Protein AF-A0A2M7S8B0-F1 (afdb_monomer_lite)

pLDDT: mean 77.69, std 24.21, range [26.45, 98.0]

Sequence (211 aa):
MILMIDNYDSFTYNLVQYLGELGQDVKVCRNNRISLKKISSLKPQGIIISPGPGTPDDAGISRETIRAFAGRIPILGVCLGHQCIGDVFGGRIVQAGRLMHGKTSLVYHDGRTIFRGLSNPFEATRYHSLIIERRSIPDALEISAWTKEGEIMGVRLKKKACPAQQALAGKRRINVSACQSSKRTTWDVQRTTHSLPANLAGRDARRTTRN

Structure (mmCIF, N/CA/C/O backbone):
data_AF-A0A2M7S8B0-F1
#
_entry.id   AF-A0A2M7S8B0-F1
#
loop_
_atom_site.group_PDB
_atom_site.id
_atom_site.type_symbol
_atom_site.label_atom_id
_atom_site.label_alt_id
_atom_site.label_comp_id
_atom_site.label_asym_id
_atom_site.label_entity_id
_atom_site.label_seq_id
_atom_site.pdbx_PDB_ins_code
_atom_site.Cartn_x
_atom_site.Cartn_y
_atom_site.Cartn_z
_atom_site.occupancy
_atom_site.B_iso_or_equiv
_atom_site.auth_seq_id
_atom_site.auth_comp_id
_atom_site.auth_asym_id
_atom_site.auth_atom_id
_atom_site.pdbx_PDB_model_num
ATOM 1 N N . MET A 1 1 ? -13.554 8.388 9.537 1.00 94.94 1 MET A N 1
ATOM 2 C CA . MET A 1 1 ? -12.106 8.483 9.795 1.00 94.94 1 MET A CA 1
ATOM 3 C C . MET A 1 1 ? -11.342 7.324 9.152 1.00 94.94 1 MET A C 1
ATOM 5 O O . MET A 1 1 ? -11.651 6.154 9.404 1.00 94.94 1 MET A O 1
ATOM 9 N N . ILE A 1 2 ? -10.324 7.661 8.363 1.00 95.94 2 ILE A N 1
ATOM 10 C CA . ILE A 1 2 ? -9.269 6.781 7.847 1.00 95.94 2 ILE A CA 1
ATOM 11 C C . ILE A 1 2 ? -8.047 6.908 8.766 1.00 95.94 2 ILE A C 1
ATOM 13 O O . ILE A 1 2 ? -7.651 8.015 9.126 1.00 95.94 2 ILE A O 1
ATOM 17 N N . LEU A 1 3 ? -7.439 5.786 9.152 1.00 98.00 3 LEU A N 1
ATOM 18 C CA . LEU A 1 3 ? -6.170 5.789 9.883 1.00 98.00 3 LEU A CA 1
ATOM 19 C C . LEU A 1 3 ? -5.006 5.672 8.893 1.00 98.00 3 LEU A C 1
ATOM 21 O O . LEU A 1 3 ? -4.934 4.692 8.161 1.00 98.00 3 LEU A O 1
ATOM 25 N N . MET A 1 4 ? -4.084 6.628 8.907 1.00 97.56 4 MET A N 1
ATOM 26 C CA . MET A 1 4 ? -2.814 6.576 8.181 1.00 97.56 4 MET A CA 1
ATOM 27 C C . MET A 1 4 ? -1.698 6.172 9.152 1.00 97.56 4 MET A C 1
ATOM 29 O O . MET A 1 4 ? -1.426 6.899 10.109 1.00 97.56 4 MET A O 1
ATOM 33 N N . ILE A 1 5 ? -1.056 5.029 8.910 1.00 97.75 5 ILE A N 1
ATOM 34 C CA . ILE A 1 5 ? 0.175 4.625 9.596 1.00 97.75 5 ILE A CA 1
ATOM 35 C C . ILE A 1 5 ? 1.356 5.137 8.780 1.00 97.75 5 ILE A C 1
ATOM 37 O O . ILE A 1 5 ? 1.599 4.656 7.675 1.00 97.75 5 ILE A O 1
ATOM 41 N N . ASP A 1 6 ? 2.049 6.124 9.340 1.00 97.19 6 ASP A N 1
ATOM 42 C CA . ASP A 1 6 ? 3.212 6.772 8.745 1.00 97.19 6 ASP A CA 1
ATOM 43 C C . ASP A 1 6 ? 4.497 6.006 9.091 1.00 97.19 6 ASP A C 1
ATOM 45 O O . ASP A 1 6 ? 4.879 5.905 10.263 1.00 97.19 6 ASP A O 1
ATOM 49 N N . ASN A 1 7 ? 5.168 5.491 8.063 1.00 95.69 7 ASN A N 1
ATOM 50 C CA . ASN A 1 7 ? 6.488 4.866 8.127 1.00 95.69 7 ASN A CA 1
ATOM 51 C C . ASN A 1 7 ? 7.616 5.880 7.863 1.00 95.69 7 ASN A C 1
ATOM 53 O O . ASN A 1 7 ? 8.637 5.527 7.280 1.00 95.69 7 ASN A O 1
ATOM 57 N N . TYR A 1 8 ? 7.439 7.128 8.313 1.00 91.50 8 TYR A N 1
ATOM 58 C CA . TYR A 1 8 ? 8.419 8.213 8.204 1.00 91.50 8 TYR A CA 1
ATOM 59 C C . TYR A 1 8 ? 8.763 8.581 6.758 1.00 91.50 8 TYR A C 1
ATOM 61 O O . TYR A 1 8 ? 9.924 8.812 6.418 1.00 91.50 8 TYR A O 1
ATOM 69 N N . ASP A 1 9 ? 7.745 8.651 5.904 1.00 89.62 9 ASP A N 1
ATOM 70 C CA . ASP A 1 9 ? 7.937 8.984 4.497 1.00 89.62 9 ASP A CA 1
ATOM 71 C C . ASP A 1 9 ? 7.583 10.431 4.163 1.00 89.62 9 ASP A C 1
ATOM 73 O O . ASP A 1 9 ? 6.604 11.006 4.642 1.00 89.62 9 ASP A O 1
ATOM 77 N N . SER A 1 10 ? 8.374 11.006 3.260 1.00 86.12 10 SER A N 1
ATOM 78 C CA . SER A 1 10 ? 8.180 12.374 2.776 1.00 86.12 10 SER A CA 1
ATOM 79 C C . SER A 1 10 ? 6.885 12.565 1.971 1.00 86.12 10 SER A C 1
ATOM 81 O O . SER A 1 10 ? 6.379 13.684 1.895 1.00 86.12 10 SER A O 1
ATOM 83 N N . PHE A 1 11 ? 6.303 11.501 1.402 1.00 84.88 11 PHE A N 1
ATOM 84 C CA . PHE A 1 11 ? 5.075 11.568 0.606 1.00 84.88 11 PHE A CA 1
ATOM 85 C C . PHE A 1 11 ? 3.801 11.286 1.411 1.00 84.88 11 PHE A C 1
ATOM 87 O O . PHE A 1 11 ? 2.706 11.456 0.865 1.00 84.88 11 PHE A O 1
ATOM 94 N N . THR A 1 12 ? 3.896 10.916 2.696 1.00 88.94 12 THR A N 1
ATOM 95 C CA . THR A 1 12 ? 2.722 10.634 3.543 1.00 88.94 12 THR A CA 1
ATOM 96 C C . THR A 1 12 ? 1.720 11.789 3.523 1.00 88.94 12 THR A C 1
ATOM 98 O O . THR A 1 12 ? 0.528 11.573 3.297 1.00 88.94 12 THR A O 1
ATOM 101 N N . TYR A 1 13 ? 2.181 13.032 3.680 1.00 90.44 13 TYR A N 1
ATOM 102 C CA . TYR A 1 13 ? 1.285 14.191 3.729 1.00 90.44 13 TYR A CA 1
ATOM 103 C C . TYR A 1 13 ? 0.666 14.561 2.378 1.00 90.44 13 TYR A C 1
ATOM 105 O O . TYR A 1 13 ? -0.430 15.114 2.363 1.00 90.44 13 TYR A O 1
ATOM 113 N N . ASN A 1 14 ? 1.267 14.159 1.253 1.00 89.75 14 ASN A N 1
ATOM 114 C CA . ASN A 1 14 ? 0.618 14.297 -0.054 1.00 89.75 14 ASN A CA 1
ATOM 115 C C . ASN A 1 14 ? -0.639 13.415 -0.135 1.00 89.75 14 ASN A C 1
ATOM 117 O O . ASN A 1 14 ? -1.661 13.838 -0.671 1.00 89.75 14 ASN A O 1
ATOM 121 N N . LEU A 1 15 ? -0.583 12.198 0.426 1.00 86.88 15 LEU A N 1
ATOM 122 C CA . LEU A 1 15 ? -1.751 11.315 0.511 1.00 86.88 15 LEU A CA 1
ATOM 123 C C . LEU A 1 15 ? -2.811 11.887 1.456 1.00 86.88 15 LEU A C 1
ATOM 125 O O . LEU A 1 15 ? -3.998 11.839 1.147 1.00 86.88 15 LEU A O 1
ATOM 129 N N . VAL A 1 16 ? -2.386 12.435 2.598 1.00 90.94 16 VAL A N 1
ATOM 130 C CA . VAL A 1 16 ? -3.288 13.048 3.586 1.00 90.94 16 VAL A CA 1
ATOM 131 C C . VAL A 1 16 ? -4.019 14.245 2.987 1.00 90.94 16 VAL A C 1
ATOM 133 O O . VAL A 1 16 ? -5.239 14.320 3.111 1.00 90.94 16 VAL A O 1
ATOM 136 N N . GLN A 1 17 ? -3.300 15.139 2.304 1.00 90.56 17 GLN A N 1
ATOM 137 C CA . GLN A 1 17 ? -3.891 16.302 1.648 1.00 90.56 17 GLN A CA 1
ATOM 138 C C . GLN A 1 17 ? -4.932 15.875 0.611 1.00 90.56 17 GLN A C 1
ATOM 140 O O . GLN A 1 17 ? -6.065 16.342 0.663 1.00 90.56 17 GLN A O 1
ATOM 145 N N . TYR A 1 18 ? -4.585 14.936 -0.272 1.00 86.69 18 TYR A N 1
ATOM 146 C CA . TYR A 1 18 ? -5.502 14.463 -1.308 1.00 86.69 18 TYR A CA 1
ATOM 147 C C . TYR A 1 18 ? -6.771 13.822 -0.727 1.00 86.69 18 TYR A C 1
ATOM 149 O O . TYR A 1 18 ? -7.882 14.079 -1.180 1.00 86.69 18 TYR A O 1
ATOM 157 N N . LEU A 1 19 ? -6.636 13.015 0.328 1.00 89.50 19 LEU A N 1
ATOM 158 C CA . LEU A 1 19 ? -7.792 12.450 1.028 1.00 89.50 19 LEU A CA 1
ATOM 159 C C . LEU A 1 19 ? -8.653 13.538 1.686 1.00 89.50 19 LEU A C 1
ATOM 161 O O . LEU A 1 19 ? -9.879 13.427 1.667 1.00 89.50 19 LEU A O 1
ATOM 165 N N . GLY A 1 20 ? -8.028 14.590 2.217 1.00 91.12 20 GLY A N 1
ATOM 166 C CA . GLY A 1 20 ? -8.721 15.766 2.740 1.00 91.12 20 GLY A CA 1
ATOM 167 C C . GLY A 1 20 ? -9.501 16.524 1.662 1.00 91.12 20 GLY A C 1
ATOM 168 O O . GLY A 1 20 ? -10.657 16.872 1.888 1.00 91.12 20 GLY A O 1
ATOM 169 N N . GLU A 1 21 ? -8.927 16.700 0.468 1.00 92.12 21 GLU A N 1
ATOM 170 C CA . GLU A 1 21 ? -9.606 17.289 -0.702 1.00 92.12 21 GLU A CA 1
ATOM 171 C C . GLU A 1 21 ? -10.835 16.463 -1.133 1.00 92.12 21 GLU A C 1
ATOM 173 O O . GLU A 1 21 ? -11.833 17.015 -1.591 1.00 92.12 21 GLU A O 1
ATOM 178 N N . LEU A 1 22 ? -10.809 15.144 -0.907 1.00 89.75 22 LEU A N 1
ATOM 179 C CA . LEU A 1 22 ? -11.945 14.231 -1.104 1.00 89.75 22 LEU A CA 1
ATOM 180 C C . LEU A 1 22 ? -12.921 14.182 0.092 1.00 89.75 22 LEU A C 1
ATOM 182 O O . LEU A 1 22 ? -13.770 13.285 0.171 1.00 89.75 22 LEU A O 1
ATOM 186 N N . GLY A 1 23 ? -12.785 15.098 1.054 1.00 92.56 23 GLY A N 1
ATOM 187 C CA . GLY A 1 23 ? -13.643 15.200 2.235 1.00 92.56 23 GLY A CA 1
ATOM 188 C C . GLY A 1 23 ? -13.465 14.066 3.248 1.00 92.56 23 GLY A C 1
ATOM 189 O O . GLY A 1 23 ? -14.367 13.812 4.048 1.00 92.56 23 GLY A O 1
ATOM 190 N N . GLN A 1 24 ? -12.345 13.338 3.209 1.00 92.88 24 GLN A N 1
ATOM 191 C CA . GLN A 1 24 ? -12.069 12.276 4.174 1.00 92.88 24 GLN A CA 1
ATOM 192 C C . GLN A 1 24 ? -11.376 12.829 5.420 1.00 92.88 24 GLN A C 1
ATOM 194 O O . GLN A 1 24 ? -10.359 13.511 5.344 1.00 92.88 24 GLN A O 1
ATOM 199 N N . ASP A 1 25 ? -11.887 12.444 6.587 1.00 95.00 25 ASP A N 1
ATOM 200 C CA . ASP A 1 25 ? -11.209 12.648 7.867 1.00 95.00 25 ASP A CA 1
ATOM 201 C C . ASP A 1 25 ? -10.065 11.632 8.022 1.00 95.00 25 ASP A C 1
ATOM 203 O O . ASP A 1 25 ? -10.311 10.418 8.046 1.00 95.00 25 ASP A O 1
ATOM 207 N N . VAL A 1 26 ? -8.822 12.115 8.114 1.00 96.12 26 VAL A N 1
ATOM 208 C CA . VAL A 1 26 ? -7.607 11.291 8.183 1.00 96.12 26 VAL A CA 1
ATOM 209 C C . VAL A 1 26 ? -6.862 11.536 9.489 1.00 96.12 26 VAL A C 1
ATOM 211 O O . VAL A 1 26 ? -6.386 12.635 9.764 1.00 96.12 26 VAL A O 1
ATOM 214 N N . LYS A 1 27 ? -6.661 10.469 10.266 1.00 97.62 27 LYS A N 1
ATOM 215 C CA . LYS A 1 27 ? -5.796 10.482 11.447 1.00 97.62 27 LYS A CA 1
ATOM 216 C C . LYS A 1 27 ? -4.444 9.870 11.107 1.00 97.62 27 LYS A C 1
ATOM 218 O O . LYS A 1 27 ? -4.374 8.680 10.817 1.00 97.62 27 LYS A O 1
ATOM 223 N N . VAL A 1 28 ? -3.373 10.654 11.197 1.00 97.81 28 VAL A N 1
ATOM 224 C CA . VAL A 1 28 ? -1.997 10.176 10.984 1.00 97.81 28 VAL A CA 1
ATOM 225 C C . VAL A 1 28 ? -1.378 9.738 12.309 1.00 97.81 28 VAL A C 1
ATOM 227 O O . VAL A 1 28 ? -1.484 10.438 13.316 1.00 97.81 28 VAL A O 1
ATOM 230 N N . CYS A 1 29 ? -0.747 8.568 12.331 1.00 97.69 29 CYS A N 1
ATOM 231 C CA . CYS A 1 29 ? 0.005 8.046 13.469 1.00 97.69 29 CYS A CA 1
ATOM 232 C C . CYS A 1 29 ? 1.297 7.402 12.966 1.00 97.69 29 CYS A C 1
ATOM 234 O O . CYS A 1 29 ? 1.261 6.599 12.042 1.00 97.69 29 CYS A O 1
ATOM 236 N N . ARG A 1 30 ? 2.434 7.711 13.593 1.00 97.12 30 ARG A N 1
ATOM 237 C CA . ARG A 1 30 ? 3.705 7.046 13.268 1.00 97.12 30 ARG A CA 1
ATOM 238 C C . ARG A 1 30 ? 3.667 5.570 13.661 1.00 97.12 30 ARG A C 1
ATOM 240 O O . ARG A 1 30 ? 3.046 5.218 14.669 1.00 97.12 30 ARG A O 1
ATOM 247 N N . ASN A 1 31 ? 4.373 4.733 12.904 1.00 96.12 31 ASN A N 1
ATOM 248 C CA . ASN A 1 31 ? 4.418 3.274 13.067 1.00 96.12 31 ASN A CA 1
ATOM 249 C C . ASN A 1 31 ? 4.925 2.773 14.441 1.00 96.12 31 ASN A C 1
ATOM 251 O O . ASN A 1 31 ? 4.735 1.606 14.770 1.00 96.12 31 ASN A O 1
ATOM 255 N N . ASN A 1 32 ? 5.513 3.649 15.261 1.00 95.69 32 ASN A N 1
ATOM 256 C CA . ASN A 1 32 ? 5.976 3.378 16.626 1.00 95.69 32 ASN A CA 1
ATOM 257 C C . ASN A 1 32 ? 5.225 4.184 17.709 1.00 95.69 32 ASN A C 1
ATOM 259 O O . ASN A 1 32 ? 5.580 4.122 18.885 1.00 95.69 32 ASN A O 1
ATOM 263 N N . ARG A 1 33 ? 4.199 4.967 17.341 1.00 96.56 33 ARG A N 1
ATOM 264 C CA . ARG A 1 33 ? 3.422 5.820 18.269 1.00 96.56 33 ARG A CA 1
ATOM 265 C C . ARG A 1 33 ? 1.974 5.368 18.457 1.00 96.56 33 ARG A C 1
ATOM 267 O O . ARG A 1 33 ? 1.182 6.084 19.067 1.00 96.56 33 ARG A O 1
ATOM 274 N N . ILE A 1 34 ? 1.608 4.194 17.952 1.00 96.75 34 ILE A N 1
ATOM 275 C CA . ILE A 1 34 ? 0.269 3.624 18.105 1.00 96.75 34 ILE A CA 1
ATOM 276 C C . ILE A 1 34 ? 0.356 2.118 18.366 1.00 96.75 34 ILE A C 1
ATOM 278 O O . ILE A 1 34 ? 1.255 1.457 17.867 1.00 96.75 34 ILE A O 1
ATOM 282 N N . SER A 1 35 ? -0.576 1.579 19.157 1.00 97.69 35 SER A N 1
ATOM 283 C CA . SER A 1 35 ? -0.689 0.144 19.446 1.00 97.69 35 SER A CA 1
ATOM 284 C C . SER A 1 35 ? -1.918 -0.472 18.775 1.00 97.69 35 SER A C 1
ATOM 286 O O . SER A 1 35 ? -2.910 0.221 18.540 1.00 97.69 35 SER A O 1
ATOM 288 N N . LEU A 1 36 ? -1.921 -1.792 18.552 1.00 97.06 36 LEU A N 1
ATOM 289 C CA . LEU A 1 36 ? -3.078 -2.506 17.985 1.00 97.06 36 LEU A CA 1
ATOM 290 C C . LEU A 1 36 ? -4.360 -2.284 18.802 1.00 97.06 36 LEU A C 1
ATOM 292 O O . LEU A 1 36 ? -5.438 -2.087 18.239 1.00 97.06 36 LEU A O 1
ATOM 296 N N . LYS A 1 37 ? -4.245 -2.250 20.138 1.00 97.38 37 LYS A N 1
ATOM 297 C CA . LYS A 1 37 ? -5.366 -1.947 21.041 1.00 97.38 37 LYS A CA 1
ATOM 298 C C . LYS A 1 37 ? -5.931 -0.555 20.761 1.00 97.38 37 LYS A C 1
ATOM 300 O O . LYS A 1 37 ? -7.149 -0.393 20.677 1.00 97.38 37 LYS A O 1
ATOM 305 N N . LYS A 1 38 ? -5.059 0.441 20.566 1.00 97.19 38 LYS A N 1
ATOM 306 C CA . LYS A 1 38 ? -5.485 1.799 20.220 1.00 97.19 38 LYS A CA 1
ATOM 307 C C . LYS A 1 38 ? -6.140 1.835 18.840 1.00 97.19 38 LYS A C 1
ATOM 309 O O . LYS A 1 38 ? -7.219 2.411 18.733 1.00 97.19 38 LYS A O 1
ATOM 314 N N . ILE A 1 39 ? -5.572 1.169 17.831 1.00 97.00 39 ILE A N 1
ATOM 315 C CA . ILE A 1 39 ? -6.171 1.063 16.486 1.00 97.00 39 ILE A CA 1
ATOM 316 C C . ILE A 1 39 ? -7.585 0.480 16.570 1.00 97.00 39 ILE A C 1
ATOM 318 O O . ILE A 1 39 ? -8.525 1.069 16.043 1.00 97.00 39 ILE A O 1
ATOM 322 N N . SER A 1 40 ? -7.758 -0.622 17.305 1.00 95.75 40 SER A N 1
ATOM 323 C CA . SER A 1 40 ? -9.069 -1.245 17.517 1.00 95.75 40 SER A CA 1
ATOM 324 C C . SER A 1 40 ? -10.065 -0.279 18.176 1.00 95.75 40 SER A C 1
ATOM 326 O O . SER A 1 40 ? -11.198 -0.140 17.714 1.00 95.75 40 SER A O 1
ATOM 328 N N . SER A 1 41 ? -9.629 0.471 19.198 1.00 97.06 41 SER A N 1
ATOM 329 C CA . SER A 1 41 ? -10.482 1.452 19.889 1.00 97.06 41 SER A CA 1
ATOM 330 C C . SER A 1 41 ? -10.906 2.638 19.015 1.00 97.06 41 SER A C 1
ATOM 332 O O . SER A 1 41 ? -11.986 3.184 19.221 1.00 97.06 41 SER A O 1
ATOM 334 N N . LEU A 1 42 ? -10.088 3.014 18.023 1.00 96.25 42 LEU A N 1
ATOM 335 C CA . LEU A 1 42 ? -10.407 4.083 17.072 1.00 96.25 42 LEU A CA 1
ATOM 336 C C . LEU A 1 42 ? -11.484 3.671 16.060 1.00 96.25 42 LEU A C 1
ATOM 338 O O . LEU A 1 42 ? -12.059 4.545 15.419 1.00 96.25 42 LEU A O 1
ATOM 342 N N . LYS A 1 43 ? -11.743 2.363 15.902 1.00 95.81 43 LYS A N 1
ATOM 343 C CA . LYS A 1 43 ? -12.711 1.797 14.946 1.00 95.81 43 LYS A CA 1
ATOM 344 C C . LYS A 1 43 ? -12.598 2.428 13.540 1.00 95.81 43 LYS A C 1
ATOM 346 O O . LYS A 1 43 ? -13.599 2.925 13.017 1.00 95.81 43 LYS A O 1
ATOM 351 N N . PRO A 1 44 ? -11.398 2.447 12.920 1.00 96.00 44 PRO A N 1
ATOM 352 C CA . PRO A 1 44 ? -11.209 3.089 11.625 1.00 96.00 44 PRO A CA 1
ATOM 353 C C . PRO A 1 44 ? -12.074 2.436 10.544 1.00 96.00 44 PRO A C 1
ATOM 355 O O . PRO A 1 44 ? -12.251 1.217 10.519 1.00 96.00 44 PRO A O 1
ATOM 358 N N . GLN A 1 45 ? -12.574 3.250 9.614 1.00 94.56 45 GLN A N 1
ATOM 359 C CA . GLN A 1 45 ? -13.321 2.756 8.449 1.00 94.56 45 GLN A CA 1
ATOM 360 C C . GLN A 1 45 ? -12.391 2.151 7.387 1.00 94.56 45 GLN A C 1
ATOM 362 O O . GLN A 1 45 ? -12.822 1.318 6.592 1.00 94.56 45 GLN A O 1
ATOM 367 N N . GLY A 1 46 ? -11.121 2.557 7.398 1.00 94.88 46 GLY A N 1
ATOM 368 C CA . GLY A 1 46 ? -10.049 2.046 6.556 1.00 94.88 46 GLY A CA 1
ATOM 369 C C . GLY A 1 46 ? -8.689 2.391 7.158 1.00 94.88 46 GLY A C 1
ATOM 370 O O . GLY A 1 46 ? -8.571 3.351 7.926 1.00 94.88 46 GLY A O 1
ATOM 371 N N . ILE A 1 47 ? -7.679 1.593 6.828 1.00 96.38 47 ILE A N 1
ATOM 372 C CA . ILE A 1 47 ? -6.291 1.794 7.252 1.00 96.38 47 ILE A CA 1
ATOM 373 C C . ILE A 1 47 ? -5.434 1.973 6.000 1.00 96.38 47 ILE A C 1
ATOM 375 O O . ILE A 1 47 ? -5.546 1.193 5.057 1.00 96.38 47 ILE A O 1
ATOM 379 N N . ILE A 1 48 ? -4.570 2.980 5.990 1.00 96.38 48 ILE A N 1
ATOM 380 C CA . ILE A 1 48 ? -3.549 3.168 4.964 1.00 96.38 48 ILE A CA 1
ATOM 381 C C . ILE A 1 48 ? -2.187 2.982 5.623 1.00 96.38 48 ILE A C 1
ATOM 383 O O . ILE A 1 48 ? -1.912 3.597 6.649 1.00 96.38 48 ILE A O 1
ATOM 387 N N . ILE A 1 49 ? -1.353 2.123 5.044 1.00 96.44 49 ILE A N 1
ATOM 388 C CA . ILE A 1 49 ? 0.052 1.968 5.419 1.00 96.44 49 ILE A CA 1
ATOM 389 C C . ILE A 1 49 ? 0.873 2.736 4.387 1.00 96.44 49 ILE A C 1
ATOM 391 O O . ILE A 1 49 ? 0.853 2.390 3.198 1.00 96.44 49 ILE A O 1
ATOM 395 N N . SER A 1 50 ? 1.540 3.797 4.834 1.00 93.75 50 SER A N 1
ATOM 396 C CA . SER A 1 50 ? 2.278 4.700 3.956 1.00 93.75 50 SER A CA 1
ATOM 397 C C . SER A 1 50 ? 3.522 4.028 3.351 1.00 93.75 50 SER A C 1
ATOM 399 O O . SER A 1 50 ? 3.978 2.985 3.847 1.00 93.75 50 SER A O 1
ATOM 401 N N . PRO A 1 51 ? 4.127 4.653 2.323 1.00 91.38 51 PRO A N 1
ATOM 402 C CA . PRO A 1 51 ? 5.513 4.380 1.959 1.00 91.38 51 PRO A CA 1
ATOM 403 C C . PRO A 1 51 ? 6.455 4.622 3.147 1.00 91.38 51 PRO A C 1
ATOM 405 O O . PRO A 1 51 ? 6.047 5.191 4.160 1.00 91.38 51 PRO A O 1
ATOM 408 N N . GLY A 1 52 ? 7.707 4.201 3.007 1.00 90.50 52 GLY A N 1
ATOM 409 C CA . GLY A 1 52 ? 8.766 4.389 3.994 1.00 90.50 52 GLY A CA 1
ATOM 410 C C . GLY A 1 52 ? 10.097 3.850 3.473 1.00 90.50 52 GLY A C 1
ATOM 411 O O . GLY A 1 52 ? 10.105 3.127 2.471 1.00 90.50 52 GLY A O 1
ATOM 412 N N . PRO A 1 53 ? 11.218 4.210 4.115 1.00 89.19 53 PRO A N 1
ATOM 413 C CA . PRO A 1 53 ? 12.515 3.612 3.832 1.00 89.19 53 PRO A CA 1
ATOM 414 C C . PRO A 1 53 ? 12.592 2.172 4.366 1.00 89.19 53 PRO A C 1
ATOM 416 O O . PRO A 1 53 ? 11.785 1.759 5.195 1.00 89.19 53 PRO A O 1
ATOM 419 N N . GLY A 1 54 ? 13.614 1.433 3.930 1.00 90.19 54 GLY A N 1
ATOM 420 C CA . GLY A 1 54 ? 13.926 0.105 4.462 1.00 90.19 54 GLY A CA 1
ATOM 421 C C . GLY A 1 54 ? 13.071 -1.022 3.883 1.00 90.19 54 GLY A C 1
ATOM 422 O O . GLY A 1 54 ? 12.627 -0.974 2.733 1.00 90.19 54 GLY A O 1
ATOM 423 N N . THR A 1 55 ? 12.906 -2.067 4.684 1.00 92.62 55 THR A N 1
ATOM 424 C CA . THR A 1 55 ? 12.204 -3.313 4.364 1.00 92.62 55 THR A CA 1
ATOM 425 C C . THR A 1 55 ? 10.966 -3.474 5.253 1.00 92.62 55 THR A C 1
ATOM 427 O O . THR A 1 55 ? 10.810 -2.738 6.229 1.00 92.62 55 THR A O 1
ATOM 430 N N . PRO A 1 56 ? 10.061 -4.433 4.977 1.00 93.75 56 PRO A N 1
ATOM 431 C CA . PRO A 1 56 ? 8.938 -4.698 5.874 1.00 93.75 56 PRO A CA 1
ATOM 432 C C . PRO A 1 56 ? 9.329 -4.943 7.336 1.00 93.75 56 PRO A C 1
ATOM 434 O O . PRO A 1 56 ? 8.557 -4.573 8.220 1.00 93.75 56 PRO A O 1
ATOM 437 N N . ASP A 1 57 ? 10.499 -5.527 7.605 1.00 93.81 57 ASP A N 1
ATOM 438 C CA . ASP A 1 57 ? 10.983 -5.759 8.972 1.00 93.81 57 ASP A CA 1
ATOM 439 C C . ASP A 1 57 ? 11.243 -4.445 9.734 1.00 93.81 57 ASP A C 1
ATOM 441 O O . ASP A 1 57 ? 11.092 -4.400 10.953 1.00 93.81 57 ASP A O 1
ATOM 445 N N . ASP A 1 58 ? 11.516 -3.350 9.018 1.00 91.56 58 ASP A N 1
ATOM 446 C CA . ASP A 1 58 ? 11.746 -2.015 9.580 1.00 91.56 58 ASP A CA 1
ATOM 447 C C . ASP A 1 58 ? 10.440 -1.218 9.791 1.00 91.56 58 ASP A C 1
ATOM 449 O O . ASP A 1 58 ? 10.438 -0.130 10.373 1.00 91.56 58 ASP A O 1
ATOM 453 N N . ALA A 1 59 ? 9.296 -1.734 9.326 1.00 92.75 59 ALA A N 1
ATOM 454 C CA . ALA A 1 59 ? 8.041 -0.982 9.211 1.00 92.75 59 ALA A CA 1
ATOM 455 C C . ALA A 1 59 ? 7.241 -0.841 10.527 1.00 92.75 59 ALA A C 1
ATOM 457 O O . ALA A 1 59 ? 6.039 -0.540 10.497 1.00 92.75 59 ALA A O 1
ATOM 458 N N . GLY A 1 60 ? 7.878 -1.049 11.684 1.00 93.75 60 GLY A N 1
ATOM 459 C CA . GLY A 1 60 ? 7.244 -0.966 13.004 1.00 93.75 60 GLY A CA 1
ATOM 460 C C . GLY A 1 60 ? 5.961 -1.800 13.078 1.00 93.75 60 GLY A C 1
ATOM 461 O O . GLY A 1 60 ? 5.916 -2.913 12.568 1.00 93.75 60 GLY A O 1
ATOM 462 N N . ILE A 1 61 ? 4.880 -1.231 13.630 1.00 96.69 61 ILE A N 1
ATOM 463 C CA . ILE A 1 61 ? 3.594 -1.933 13.816 1.00 96.69 61 ILE A CA 1
ATOM 464 C C . ILE A 1 61 ? 2.833 -2.254 12.513 1.00 96.69 61 ILE A C 1
ATOM 466 O O . ILE A 1 61 ? 1.703 -2.759 12.549 1.00 96.69 61 ILE A O 1
ATOM 470 N N . SER A 1 62 ? 3.367 -1.893 11.343 1.00 96.88 62 SER A N 1
ATOM 471 C CA . SER A 1 62 ? 2.654 -2.019 10.068 1.00 96.88 62 SER A CA 1
ATOM 472 C C . SER A 1 62 ? 2.302 -3.473 9.746 1.00 96.88 62 SER A C 1
ATOM 474 O O . SER A 1 62 ? 1.160 -3.758 9.369 1.00 96.88 62 SER A O 1
ATOM 476 N N . ARG A 1 63 ? 3.239 -4.409 9.948 1.00 95.81 63 ARG A N 1
ATOM 477 C CA . ARG A 1 63 ? 3.028 -5.842 9.676 1.00 95.81 63 ARG A CA 1
ATOM 478 C C . ARG A 1 63 ? 1.999 -6.445 10.624 1.00 95.81 63 ARG A C 1
ATOM 480 O O . ARG A 1 63 ? 1.081 -7.141 10.185 1.00 95.81 63 ARG A O 1
ATOM 487 N N . GLU A 1 64 ? 2.092 -6.131 11.910 1.00 96.38 64 GLU A N 1
ATOM 488 C CA . GLU A 1 64 ? 1.149 -6.575 12.936 1.00 96.38 64 GLU A CA 1
ATOM 489 C C . GLU A 1 64 ? -0.242 -5.995 12.691 1.00 96.38 64 GLU A C 1
ATOM 491 O O . GLU A 1 64 ? -1.241 -6.696 12.852 1.00 96.38 64 GLU A O 1
ATOM 496 N N . THR A 1 65 ? -0.324 -4.740 12.242 1.00 96.38 65 THR A N 1
ATOM 497 C CA . THR A 1 65 ? -1.592 -4.105 11.865 1.00 96.38 65 THR A CA 1
ATOM 498 C C . THR A 1 65 ? -2.238 -4.852 10.702 1.00 96.38 65 THR A C 1
ATOM 500 O O . THR A 1 65 ? -3.420 -5.197 10.773 1.00 96.38 65 THR A O 1
ATOM 503 N N . ILE A 1 66 ? -1.476 -5.162 9.649 1.00 95.12 66 ILE A N 1
ATOM 504 C CA . ILE A 1 66 ? -1.988 -5.943 8.516 1.00 95.12 66 ILE A CA 1
ATOM 505 C C . ILE A 1 66 ? -2.470 -7.312 9.004 1.00 95.12 66 ILE A C 1
ATOM 507 O O . ILE A 1 66 ? -3.609 -7.686 8.728 1.00 95.12 66 ILE A O 1
ATOM 511 N N . ARG A 1 67 ? -1.660 -8.025 9.794 1.00 93.94 67 ARG A N 1
ATOM 512 C CA . ARG A 1 67 ? -2.003 -9.353 10.325 1.00 93.94 67 ARG A CA 1
ATOM 513 C C . ARG A 1 67 ? -3.274 -9.333 11.183 1.00 93.94 67 ARG A C 1
ATOM 515 O O . ARG A 1 67 ? -4.105 -10.229 11.067 1.00 93.94 67 ARG A O 1
ATOM 522 N N . ALA A 1 68 ? -3.447 -8.312 12.022 1.00 94.38 68 ALA A N 1
ATOM 523 C CA . ALA A 1 68 ? -4.560 -8.221 12.967 1.00 94.38 68 ALA A CA 1
ATOM 524 C C . ALA A 1 68 ? -5.892 -7.784 12.327 1.00 94.38 68 ALA A C 1
ATOM 526 O O . ALA A 1 68 ? -6.968 -8.199 12.784 1.00 94.38 68 ALA A O 1
ATOM 527 N N . PHE A 1 69 ? -5.837 -6.928 11.300 1.00 93.81 69 PHE A N 1
ATOM 528 C CA . PHE A 1 69 ? -7.021 -6.254 10.752 1.00 93.81 69 PHE A CA 1
ATOM 529 C C . PHE A 1 69 ? -7.375 -6.650 9.316 1.00 93.81 69 PHE A C 1
ATOM 531 O O . PHE A 1 69 ? -8.485 -6.340 8.865 1.00 93.81 69 PHE A O 1
ATOM 538 N N . ALA A 1 70 ? -6.502 -7.361 8.600 1.00 90.00 70 ALA A N 1
ATOM 539 C CA . ALA A 1 70 ? -6.807 -7.837 7.259 1.00 90.00 70 ALA A CA 1
ATOM 540 C C . ALA A 1 70 ? -8.082 -8.694 7.225 1.00 90.00 70 ALA A C 1
ATOM 542 O O . ALA A 1 70 ? -8.338 -9.524 8.094 1.00 90.00 70 ALA A O 1
ATOM 543 N N . GLY A 1 71 ? -8.929 -8.456 6.219 1.00 85.88 71 GLY A N 1
ATOM 544 C CA . GLY A 1 71 ? -10.226 -9.131 6.095 1.00 85.88 71 GLY A CA 1
ATOM 545 C C . GLY A 1 71 ? -11.300 -8.656 7.087 1.00 85.88 71 GLY A C 1
ATOM 546 O O . GLY A 1 71 ? -12.444 -9.113 6.999 1.00 85.88 71 GLY A O 1
ATOM 547 N N . ARG A 1 72 ? -10.976 -7.720 7.991 1.00 88.38 72 ARG A N 1
ATOM 548 C CA . ARG A 1 72 ? -11.916 -7.084 8.931 1.00 88.38 72 ARG A CA 1
ATOM 549 C C . ARG A 1 72 ? -12.123 -5.611 8.591 1.00 88.38 72 ARG A C 1
ATOM 551 O O . ARG A 1 72 ? -13.265 -5.178 8.456 1.00 88.38 72 ARG A O 1
ATOM 558 N N . ILE A 1 73 ? -11.026 -4.884 8.396 1.00 91.19 73 ILE A N 1
ATOM 559 C CA . ILE A 1 73 ? -10.985 -3.472 8.003 1.00 91.19 73 ILE A CA 1
ATOM 560 C C . ILE A 1 73 ? -10.298 -3.395 6.631 1.00 91.19 73 ILE A C 1
ATOM 562 O O . ILE A 1 73 ? -9.317 -4.108 6.432 1.00 91.19 73 ILE A O 1
ATOM 566 N N . PRO A 1 74 ? -10.792 -2.596 5.668 1.00 92.38 74 PRO A N 1
ATOM 567 C CA . PRO A 1 74 ? -10.077 -2.356 4.415 1.00 92.38 74 PRO A CA 1
ATOM 568 C C . PRO A 1 74 ? -8.690 -1.752 4.672 1.00 92.38 74 PRO A C 1
ATOM 570 O O . PRO A 1 74 ? -8.583 -0.745 5.376 1.00 92.38 74 PRO A O 1
ATOM 573 N N . ILE A 1 75 ? -7.646 -2.355 4.096 1.00 94.56 75 ILE A N 1
ATOM 574 C CA . ILE A 1 75 ? -6.259 -1.885 4.212 1.00 94.56 75 ILE A CA 1
ATOM 575 C C . ILE A 1 75 ? -5.694 -1.548 2.829 1.00 94.56 75 ILE A C 1
ATOM 577 O O . ILE A 1 75 ? -5.682 -2.404 1.942 1.00 94.56 75 ILE A O 1
ATOM 581 N N . LEU A 1 76 ? -5.186 -0.325 2.667 1.00 95.12 76 LEU A N 1
ATOM 582 C CA . LEU A 1 76 ? -4.422 0.106 1.498 1.00 95.12 76 LEU A CA 1
ATOM 583 C C . LEU A 1 76 ? -2.938 0.214 1.849 1.00 95.12 76 LEU A C 1
ATOM 585 O O . LEU A 1 76 ? -2.563 0.995 2.716 1.00 95.12 76 LEU A O 1
ATOM 589 N N . GLY A 1 77 ? -2.090 -0.559 1.175 1.00 94.00 77 GLY A N 1
ATOM 590 C CA . GLY A 1 77 ? -0.636 -0.441 1.303 1.00 94.00 77 GLY A CA 1
ATOM 591 C C . GLY A 1 77 ? -0.028 0.252 0.090 1.00 94.00 77 GLY A C 1
ATOM 592 O O . GLY A 1 77 ? -0.321 -0.143 -1.040 1.00 94.00 77 GLY A O 1
ATOM 593 N N . VAL A 1 78 ? 0.828 1.247 0.319 1.00 91.56 78 VAL A N 1
ATOM 594 C CA . VAL A 1 78 ? 1.550 1.966 -0.743 1.00 91.56 78 VAL A CA 1
ATOM 595 C C . VAL A 1 78 ? 3.051 1.758 -0.553 1.00 91.56 78 VAL A C 1
ATOM 597 O O . VAL A 1 78 ? 3.543 1.945 0.555 1.00 91.56 78 VAL A O 1
ATOM 600 N N . CYS A 1 79 ? 3.788 1.377 -1.603 1.00 89.31 79 CYS A N 1
ATOM 601 C CA . CYS A 1 79 ? 5.245 1.155 -1.556 1.00 89.31 79 CYS A CA 1
ATOM 602 C C . CYS A 1 79 ? 5.654 0.185 -0.428 1.00 89.31 79 CYS A C 1
ATOM 604 O O . CYS A 1 79 ? 5.330 -1.001 -0.510 1.00 89.31 79 CYS A O 1
ATOM 606 N N . LEU A 1 80 ? 6.283 0.658 0.653 1.00 92.75 80 LEU A N 1
ATOM 607 C CA . LEU A 1 80 ? 6.607 -0.163 1.821 1.00 92.75 80 LEU A CA 1
ATOM 608 C C . LEU A 1 80 ? 5.359 -0.844 2.404 1.00 92.75 80 LEU A C 1
ATOM 610 O O . LEU A 1 80 ? 5.395 -2.028 2.729 1.00 92.75 80 LEU A O 1
ATOM 614 N N . GLY A 1 81 ? 4.214 -0.157 2.446 1.00 94.56 81 GLY A N 1
ATOM 615 C CA . GLY A 1 81 ? 2.947 -0.768 2.848 1.00 94.56 81 GLY A CA 1
ATOM 616 C C . GLY A 1 81 ? 2.478 -1.880 1.901 1.00 94.56 81 GLY A C 1
ATOM 617 O O . GLY A 1 81 ? 1.888 -2.865 2.347 1.00 94.56 81 GLY A O 1
ATOM 618 N N . HIS A 1 82 ? 2.756 -1.763 0.597 1.00 93.81 82 HIS A N 1
ATOM 619 C CA . HIS A 1 82 ? 2.492 -2.825 -0.383 1.00 93.81 82 HIS A CA 1
ATOM 620 C C . HIS A 1 82 ? 3.392 -4.041 -0.137 1.00 93.81 82 HIS A C 1
ATOM 622 O O . HIS A 1 82 ? 2.897 -5.169 -0.117 1.00 93.81 82 HIS A O 1
ATOM 628 N N . GLN A 1 83 ? 4.678 -3.808 0.126 1.00 93.94 83 GLN A N 1
ATOM 629 C CA . GLN A 1 83 ? 5.647 -4.852 0.464 1.00 93.94 83 GLN A CA 1
ATOM 630 C C . GLN A 1 83 ? 5.277 -5.552 1.779 1.00 93.94 83 GLN A C 1
ATOM 632 O O . GLN A 1 83 ? 5.264 -6.776 1.823 1.00 93.94 83 GLN A O 1
ATOM 637 N N . CYS A 1 84 ? 4.864 -4.807 2.811 1.00 95.56 84 CYS A N 1
ATOM 638 C CA . CYS A 1 84 ? 4.389 -5.378 4.074 1.00 95.56 84 CYS A CA 1
ATOM 639 C C . CYS A 1 84 ? 3.185 -6.307 3.875 1.00 95.56 84 CYS A C 1
ATOM 641 O O . CYS A 1 84 ? 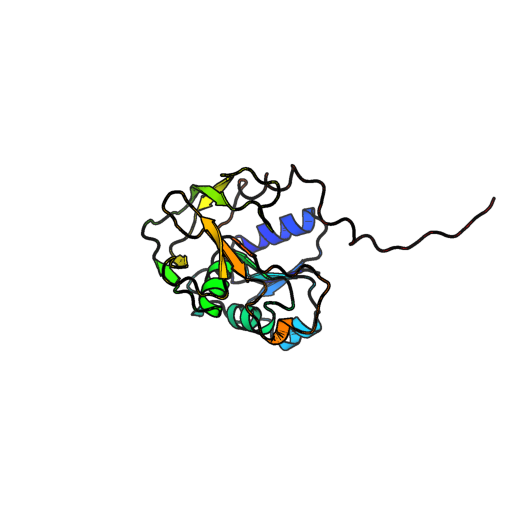3.084 -7.330 4.542 1.00 95.56 84 CYS A O 1
ATOM 643 N N . ILE A 1 85 ? 2.267 -5.978 2.957 1.00 94.75 85 ILE A N 1
ATOM 644 C CA . ILE A 1 85 ? 1.146 -6.869 2.630 1.00 94.75 85 ILE A CA 1
ATOM 645 C C . ILE A 1 85 ? 1.660 -8.149 1.968 1.00 94.75 85 ILE A C 1
ATOM 647 O O . ILE A 1 85 ? 1.236 -9.229 2.365 1.00 94.75 85 ILE A O 1
ATOM 651 N N . GLY A 1 86 ? 2.566 -8.046 0.993 1.00 93.88 86 GLY A N 1
ATOM 652 C CA . GLY A 1 86 ? 3.194 -9.223 0.385 1.00 93.88 86 GLY A CA 1
ATOM 653 C C . GLY A 1 86 ? 3.837 -10.132 1.431 1.00 93.88 86 GLY A C 1
ATOM 654 O O . GLY A 1 86 ? 3.491 -11.308 1.513 1.00 93.88 86 GLY A O 1
ATOM 655 N N . ASP A 1 87 ? 4.686 -9.547 2.272 1.00 95.31 87 ASP A N 1
ATOM 656 C CA . ASP A 1 87 ? 5.439 -10.228 3.326 1.00 95.31 87 ASP A CA 1
ATOM 657 C C . ASP A 1 87 ? 4.536 -10.918 4.363 1.00 95.31 87 ASP A C 1
ATOM 659 O O . ASP A 1 87 ? 4.670 -12.114 4.615 1.00 95.31 87 ASP A O 1
ATOM 663 N N . VAL A 1 88 ? 3.541 -10.209 4.912 1.00 95.12 88 VAL A N 1
ATOM 664 C CA . VAL A 1 88 ? 2.657 -10.751 5.962 1.00 95.12 88 VAL A CA 1
ATOM 665 C C . VAL A 1 88 ? 1.888 -11.990 5.501 1.00 95.12 88 VAL A C 1
ATOM 667 O O . VAL A 1 88 ? 1.591 -12.863 6.322 1.00 95.12 88 VAL A O 1
ATOM 670 N N . PHE A 1 89 ? 1.569 -12.081 4.208 1.00 94.19 89 PHE A N 1
ATOM 671 C CA . PHE A 1 89 ? 0.882 -13.236 3.628 1.00 94.19 89 PHE A CA 1
ATOM 672 C C . PHE A 1 89 ? 1.830 -14.312 3.079 1.00 94.19 89 PHE A C 1
ATOM 674 O O . PHE A 1 89 ? 1.341 -15.312 2.559 1.00 94.19 89 PHE A O 1
ATOM 681 N N . GLY A 1 90 ? 3.149 -14.153 3.232 1.00 92.25 90 GLY A N 1
ATOM 682 C CA . GLY A 1 90 ? 4.160 -15.154 2.873 1.00 92.25 90 GLY A CA 1
ATOM 683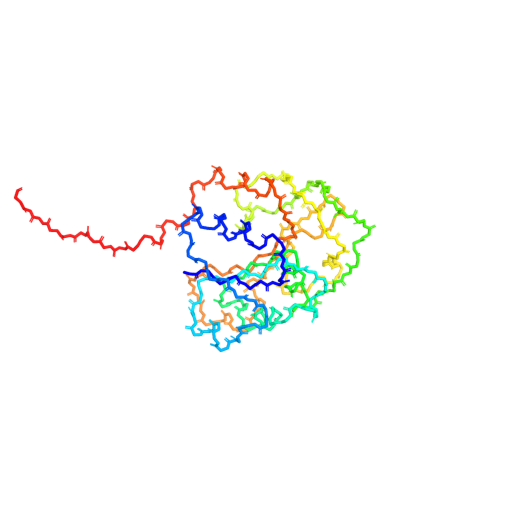 C C . GLY A 1 90 ? 4.828 -14.954 1.510 1.00 92.25 90 GLY A C 1
ATOM 684 O O . GLY A 1 90 ? 5.533 -15.847 1.048 1.00 92.25 90 GLY A O 1
ATOM 685 N N . GLY A 1 91 ? 4.617 -13.813 0.850 1.00 94.25 91 GLY A N 1
ATOM 686 C CA . GLY A 1 91 ? 5.354 -13.452 -0.360 1.00 94.25 91 GLY A CA 1
ATOM 687 C C . GLY A 1 91 ? 6.770 -12.980 -0.041 1.00 94.25 91 GLY A C 1
ATOM 688 O O . GLY A 1 91 ? 6.978 -12.267 0.938 1.00 94.25 91 GLY A O 1
ATOM 689 N N . ARG A 1 92 ? 7.753 -13.332 -0.879 1.00 95.25 92 ARG A N 1
ATOM 690 C CA . ARG A 1 92 ? 9.135 -12.861 -0.693 1.00 95.25 92 ARG A CA 1
ATOM 691 C C . ARG A 1 92 ? 9.304 -11.452 -1.243 1.00 95.25 92 ARG A C 1
ATOM 693 O O . ARG A 1 92 ? 8.866 -11.162 -2.358 1.00 95.25 92 ARG A O 1
ATOM 700 N N . ILE A 1 93 ? 9.989 -10.599 -0.485 1.00 94.31 93 ILE A N 1
ATOM 701 C CA . ILE A 1 93 ? 10.406 -9.272 -0.941 1.00 94.31 93 ILE A CA 1
ATOM 702 C C . ILE A 1 93 ? 11.841 -9.361 -1.442 1.00 94.31 93 ILE A C 1
ATOM 704 O O . ILE A 1 93 ? 12.745 -9.739 -0.703 1.00 94.31 93 ILE A O 1
ATOM 708 N N . VAL A 1 94 ? 12.040 -9.044 -2.718 1.00 92.75 94 VAL A N 1
ATOM 709 C CA . VAL A 1 94 ? 13.332 -9.166 -3.403 1.00 92.75 94 VAL A CA 1
ATOM 710 C C . VAL A 1 94 ? 13.716 -7.845 -4.047 1.00 92.75 94 VAL A C 1
ATOM 712 O O . VAL A 1 94 ? 12.859 -6.998 -4.313 1.00 92.75 94 VAL A O 1
ATOM 715 N N . GLN A 1 95 ? 15.006 -7.675 -4.331 1.00 89.38 95 GLN A N 1
ATOM 716 C CA . GLN A 1 95 ? 15.458 -6.548 -5.136 1.00 89.38 95 GLN A CA 1
ATOM 717 C C . GLN A 1 95 ? 14.856 -6.620 -6.539 1.00 89.38 95 GLN A C 1
ATOM 719 O O . GLN A 1 95 ? 14.824 -7.676 -7.174 1.00 89.38 95 GLN A O 1
ATOM 724 N N . ALA A 1 96 ? 14.364 -5.483 -7.021 1.00 82.19 96 ALA A N 1
ATOM 725 C CA . ALA A 1 96 ? 13.930 -5.355 -8.398 1.00 82.19 96 ALA A CA 1
ATOM 726 C C . ALA A 1 96 ? 15.142 -5.531 -9.319 1.00 82.19 96 ALA A C 1
ATOM 728 O O . ALA A 1 96 ? 16.190 -4.929 -9.097 1.00 82.19 96 ALA A O 1
ATOM 729 N N . GLY A 1 97 ? 14.984 -6.303 -10.398 1.00 74.19 97 GLY A N 1
ATOM 730 C CA . GLY A 1 97 ? 16.047 -6.470 -11.397 1.00 74.19 97 GLY A CA 1
ATOM 731 C C . GLY A 1 97 ? 16.417 -5.163 -12.112 1.00 74.19 97 GLY A C 1
ATOM 732 O O . GLY A 1 97 ? 17.441 -5.095 -12.787 1.00 74.19 97 GLY A O 1
ATOM 733 N N . ARG A 1 98 ? 15.588 -4.118 -11.976 1.00 70.62 98 ARG A N 1
ATOM 734 C CA . ARG A 1 98 ? 15.819 -2.773 -12.504 1.00 70.62 98 ARG A CA 1
ATOM 735 C C . ARG A 1 98 ? 15.530 -1.735 -11.427 1.00 70.62 98 ARG A C 1
ATOM 737 O O . ARG A 1 98 ? 14.421 -1.670 -10.903 1.00 70.62 98 ARG A O 1
ATOM 744 N N . LEU A 1 99 ? 16.506 -0.875 -11.150 1.00 71.00 99 LEU A N 1
ATOM 745 C CA . LEU A 1 99 ? 16.300 0.288 -10.292 1.00 71.00 99 LEU A CA 1
ATOM 746 C C . LEU A 1 99 ? 15.493 1.347 -11.046 1.00 71.00 99 LEU A C 1
ATOM 748 O O . LEU A 1 99 ? 15.907 1.858 -12.090 1.00 71.00 99 LEU A O 1
ATOM 752 N N . MET A 1 100 ? 14.328 1.678 -10.500 1.00 67.50 100 MET A N 1
ATOM 753 C CA . MET A 1 100 ? 13.406 2.649 -11.074 1.00 67.50 100 MET A CA 1
ATOM 754 C C . MET A 1 100 ? 13.253 3.793 -10.078 1.00 67.50 100 MET A C 1
ATOM 756 O O . MET A 1 100 ? 12.503 3.663 -9.117 1.00 67.50 100 MET A O 1
ATOM 760 N N . HIS A 1 101 ? 14.003 4.881 -10.280 1.00 65.62 101 HIS A N 1
ATOM 761 C CA . HIS A 1 101 ? 13.935 6.097 -9.467 1.00 65.62 101 HIS A CA 1
ATOM 762 C C . HIS A 1 101 ? 13.467 7.269 -10.335 1.00 65.62 101 HIS A C 1
ATOM 764 O O . HIS A 1 101 ? 14.179 7.692 -11.242 1.00 65.62 101 HIS A O 1
ATOM 770 N N . GLY A 1 102 ? 12.244 7.750 -10.103 1.00 63.84 102 GLY A N 1
ATOM 771 C CA . GLY A 1 102 ? 11.634 8.850 -10.855 1.00 63.84 102 GLY A CA 1
ATOM 772 C C . GLY A 1 102 ? 11.244 8.522 -12.299 1.00 63.84 102 GLY A C 1
ATOM 773 O O . GLY A 1 102 ? 10.888 9.429 -13.042 1.00 63.84 102 GLY A O 1
ATOM 774 N N . LYS A 1 103 ? 11.298 7.250 -12.714 1.00 76.38 103 LYS A N 1
ATOM 775 C CA . LYS A 1 103 ? 10.935 6.822 -14.076 1.00 76.38 103 LYS A CA 1
ATOM 776 C C . LYS A 1 103 ? 9.469 6.431 -14.142 1.00 76.38 103 LYS A C 1
ATOM 778 O O . LYS A 1 103 ? 8.971 5.798 -13.215 1.00 76.38 103 LYS A O 1
ATOM 783 N N . THR A 1 104 ? 8.785 6.747 -15.232 1.00 80.06 104 THR A N 1
ATOM 784 C CA . THR A 1 104 ? 7.412 6.284 -15.434 1.00 80.06 104 THR A CA 1
ATOM 785 C C . THR A 1 104 ? 7.382 4.889 -16.050 1.00 80.06 104 THR A C 1
ATOM 787 O O . THR A 1 104 ? 8.345 4.403 -16.649 1.00 80.06 104 THR A O 1
ATOM 790 N N . SER A 1 105 ? 6.289 4.173 -15.825 1.00 84.00 105 SER A N 1
ATOM 791 C CA . SER A 1 105 ? 6.010 2.903 -16.486 1.00 84.00 105 SER A CA 1
ATOM 792 C C . SER A 1 105 ? 4.520 2.763 -16.724 1.00 84.00 105 SER A C 1
ATOM 794 O O . SER A 1 105 ? 3.704 3.242 -15.936 1.00 84.00 105 SER A O 1
ATOM 796 N N . LEU A 1 106 ? 4.183 2.055 -17.796 1.00 90.44 106 LEU A N 1
ATOM 797 C CA . LEU A 1 106 ? 2.821 1.621 -18.052 1.00 90.44 106 LEU A CA 1
ATOM 798 C C . LEU A 1 106 ? 2.473 0.469 -17.107 1.00 90.44 106 LEU A C 1
ATOM 800 O O . LEU A 1 106 ? 3.150 -0.565 -17.085 1.00 90.44 106 LEU A O 1
ATOM 804 N N . VAL A 1 107 ? 1.417 0.666 -16.327 1.00 91.94 107 VAL A N 1
ATOM 805 C CA . VAL A 1 107 ? 0.877 -0.307 -15.386 1.00 91.94 107 VAL A CA 1
ATOM 806 C C . VAL A 1 107 ? -0.428 -0.852 -15.944 1.00 91.94 107 VAL A C 1
ATOM 808 O O . VAL A 1 107 ? -1.408 -0.127 -16.109 1.00 91.94 107 VAL A O 1
ATOM 811 N N . TYR A 1 108 ? -0.428 -2.150 -16.219 1.00 95.62 108 TYR A N 1
ATOM 812 C CA . TYR A 1 108 ? -1.607 -2.914 -16.595 1.00 95.62 108 TYR A CA 1
ATOM 813 C C . TYR A 1 108 ? -2.340 -3.372 -15.342 1.00 95.62 108 TYR A C 1
ATOM 815 O O . TYR A 1 108 ? -1.720 -3.627 -14.307 1.00 95.62 108 TYR A O 1
ATOM 823 N N . HIS A 1 109 ? -3.655 -3.520 -15.433 1.00 95.38 109 HIS A N 1
ATOM 824 C CA . HIS A 1 109 ? -4.473 -4.009 -14.330 1.00 95.38 109 HIS A CA 1
ATOM 825 C C . HIS A 1 109 ? -5.695 -4.779 -14.816 1.00 95.38 109 HIS A C 1
ATOM 827 O O . HIS A 1 109 ? -6.045 -4.772 -15.995 1.00 95.38 109 HIS A O 1
ATOM 833 N N . ASP A 1 110 ? -6.415 -5.387 -13.882 1.00 94.62 110 ASP A N 1
ATOM 834 C CA . ASP A 1 110 ? -7.634 -6.139 -14.186 1.00 94.62 110 ASP A CA 1
ATOM 835 C C . ASP A 1 110 ? -8.940 -5.329 -14.095 1.00 94.62 110 ASP A C 1
ATOM 837 O O . ASP A 1 110 ? -10.025 -5.879 -14.282 1.00 94.62 110 ASP A O 1
ATOM 841 N N . GLY A 1 111 ? -8.852 -4.031 -13.789 1.00 91.75 111 GLY A N 1
ATOM 842 C CA . GLY A 1 111 ? -9.986 -3.099 -13.798 1.00 91.75 111 GLY A CA 1
ATOM 843 C C . GLY A 1 111 ? -10.929 -3.265 -12.607 1.00 91.75 111 GLY A C 1
ATOM 844 O O . GLY A 1 111 ? -12.044 -2.739 -12.602 1.00 91.75 111 GLY A O 1
ATOM 845 N N . ARG A 1 112 ? -10.516 -4.023 -11.587 1.00 89.69 112 ARG A N 1
ATOM 846 C CA . ARG A 1 112 ? -11.314 -4.284 -10.387 1.00 89.69 112 ARG A CA 1
ATOM 847 C C . ARG A 1 112 ? -10.821 -3.430 -9.223 1.00 89.69 112 ARG A C 1
ATOM 849 O O . ARG A 1 112 ? -9.729 -2.875 -9.233 1.00 89.69 112 ARG A O 1
ATOM 856 N N . THR A 1 113 ? -11.642 -3.371 -8.177 1.00 87.75 113 THR A N 1
ATOM 857 C CA . THR A 1 113 ? -11.313 -2.726 -6.896 1.00 87.75 113 THR A CA 1
ATOM 858 C C . THR A 1 113 ? -10.910 -1.250 -7.040 1.00 87.75 113 THR A C 1
ATOM 860 O O . THR A 1 113 ? -11.774 -0.459 -7.414 1.00 87.75 113 THR A O 1
ATOM 863 N N . ILE A 1 114 ? -9.662 -0.876 -6.733 1.00 86.56 114 ILE A N 1
ATOM 864 C CA . ILE A 1 114 ? -9.158 0.503 -6.882 1.00 86.56 114 ILE A CA 1
ATOM 865 C C . ILE A 1 114 ? -8.848 0.853 -8.341 1.00 86.56 114 ILE A C 1
ATOM 867 O O . ILE A 1 114 ? -8.709 2.026 -8.652 1.00 86.56 114 ILE A O 1
ATOM 871 N N . PHE A 1 115 ? -8.762 -0.145 -9.228 1.00 86.88 115 PHE A N 1
ATOM 872 C CA . PHE A 1 115 ? -8.478 0.042 -10.651 1.00 86.88 115 PHE A CA 1
ATOM 873 C C . PHE A 1 115 ? -9.742 0.196 -11.510 1.00 86.88 115 PHE A C 1
ATOM 875 O O . PHE A 1 115 ? -9.674 0.198 -12.738 1.00 86.88 115 PHE A O 1
ATOM 882 N N . ARG A 1 116 ? -10.927 0.292 -10.896 1.00 88.75 116 ARG A N 1
ATOM 883 C CA . ARG A 1 116 ? -12.175 0.454 -11.649 1.00 88.75 116 ARG A CA 1
ATOM 884 C C . ARG A 1 116 ? -12.266 1.864 -12.231 1.00 88.75 116 ARG A C 1
ATOM 886 O O . ARG A 1 116 ? -12.221 2.830 -11.481 1.00 88.75 116 ARG A O 1
ATOM 893 N N . GLY A 1 117 ? -12.500 1.949 -13.540 1.00 87.62 117 GLY A N 1
ATOM 894 C CA . GLY A 1 117 ? -12.667 3.218 -14.257 1.00 87.62 117 GLY A CA 1
ATOM 895 C C . GLY A 1 117 ? -11.358 3.869 -14.704 1.00 87.62 117 GLY A C 1
ATOM 896 O O . GLY A 1 117 ? -11.392 4.987 -15.207 1.00 87.62 117 GLY A O 1
ATOM 897 N N . LEU A 1 118 ? -10.221 3.186 -14.529 1.00 86.00 118 LEU A N 1
ATOM 898 C CA . LEU A 1 118 ? -8.911 3.705 -14.923 1.00 86.00 118 LEU A CA 1
ATOM 899 C C . LEU A 1 118 ? -8.559 3.258 -16.338 1.00 86.00 118 LEU A C 1
ATOM 901 O O . LEU A 1 118 ? -9.022 2.208 -16.794 1.00 86.00 118 LEU A O 1
ATOM 905 N N . SER A 1 119 ? -7.713 4.035 -17.014 1.00 91.31 119 SER A N 1
ATOM 906 C CA . SER A 1 119 ? -7.104 3.611 -18.272 1.00 91.31 119 SER A CA 1
ATOM 907 C C . SER A 1 119 ? -6.246 2.363 -18.064 1.00 91.31 119 SER A C 1
ATOM 909 O O . SER A 1 119 ? -5.595 2.200 -17.034 1.00 91.31 119 SER A O 1
ATOM 911 N N . ASN A 1 120 ? -6.241 1.475 -19.059 1.00 91.75 120 ASN A N 1
ATOM 912 C CA . ASN A 1 120 ? -5.476 0.236 -19.011 1.00 91.75 120 ASN A CA 1
ATOM 913 C C . ASN A 1 120 ? -4.628 0.086 -20.287 1.00 91.75 120 ASN A C 1
ATOM 915 O O . ASN A 1 120 ? -5.192 -0.223 -21.339 1.00 91.75 120 ASN A O 1
ATOM 919 N N . PRO A 1 121 ? -3.301 0.292 -20.217 1.00 93.81 121 PRO A N 1
ATOM 920 C CA . PRO A 1 121 ? -2.535 0.647 -19.020 1.00 93.81 121 PRO A CA 1
ATOM 921 C C . PRO A 1 121 ? -2.718 2.116 -18.596 1.00 93.81 121 PRO A C 1
ATOM 923 O O . PRO A 1 121 ? -3.097 2.963 -19.406 1.00 93.81 121 PRO A O 1
ATOM 926 N N . PHE A 1 122 ? -2.376 2.425 -17.344 1.00 89.12 122 PHE A N 1
ATOM 927 C CA . PHE A 1 122 ? -2.170 3.802 -16.877 1.00 89.12 122 PHE A CA 1
ATOM 928 C C . PHE A 1 122 ? -0.686 4.062 -16.622 1.00 89.12 122 PHE A C 1
ATOM 930 O O . PHE A 1 122 ? 0.088 3.140 -16.361 1.00 89.12 122 PHE A O 1
ATOM 937 N N . GLU A 1 123 ? -0.274 5.322 -16.698 1.00 86.94 123 GLU A N 1
ATOM 938 C CA . GLU A 1 123 ? 1.104 5.711 -16.424 1.00 86.94 123 GLU A CA 1
ATOM 939 C C . GLU A 1 123 ? 1.306 5.962 -14.923 1.00 86.94 123 GLU A C 1
ATOM 941 O O . GLU A 1 123 ? 0.551 6.700 -14.292 1.00 86.94 123 GLU A O 1
ATOM 946 N N . ALA A 1 124 ? 2.337 5.351 -14.336 1.00 83.75 124 ALA A N 1
ATOM 947 C CA . ALA A 1 124 ? 2.688 5.535 -12.930 1.00 83.75 124 ALA A CA 1
ATOM 948 C C . ALA A 1 124 ? 4.187 5.795 -12.757 1.00 83.75 124 ALA A C 1
ATOM 950 O O . ALA A 1 124 ? 5.020 5.134 -13.381 1.00 83.75 124 ALA A O 1
ATOM 951 N N . THR A 1 125 ? 4.536 6.726 -11.869 1.00 80.69 125 THR A N 1
ATOM 952 C CA . THR A 1 125 ? 5.930 7.016 -11.512 1.00 80.69 125 THR A CA 1
ATOM 953 C C . THR A 1 125 ? 6.478 5.972 -10.556 1.00 80.69 125 THR A C 1
ATOM 955 O O . THR A 1 125 ? 5.805 5.589 -9.599 1.00 80.69 125 THR A O 1
ATOM 958 N N . ARG A 1 126 ? 7.722 5.544 -10.789 1.00 77.44 126 ARG A N 1
ATOM 959 C CA . ARG A 1 126 ? 8.381 4.469 -10.062 1.00 77.44 126 ARG A CA 1
ATOM 960 C C . ARG A 1 126 ? 9.599 4.918 -9.241 1.00 77.44 126 ARG A C 1
ATOM 962 O O . ARG A 1 126 ? 10.418 5.684 -9.730 1.00 77.44 126 ARG A O 1
ATOM 969 N N . TYR A 1 127 ? 9.699 4.419 -8.007 1.00 70.19 127 TYR A N 1
ATOM 970 C CA . TYR A 1 127 ? 10.690 4.697 -6.954 1.00 70.19 127 TYR A CA 1
ATOM 971 C C . TYR A 1 127 ? 11.201 3.466 -6.152 1.00 70.19 127 TYR A C 1
ATOM 973 O O . TYR A 1 127 ? 11.772 3.643 -5.083 1.00 70.19 127 TYR A O 1
ATOM 981 N N . HIS A 1 128 ? 10.989 2.216 -6.586 1.00 67.06 128 HIS A N 1
ATOM 982 C CA . HIS A 1 128 ? 11.298 1.027 -5.768 1.00 67.06 128 HIS A CA 1
ATOM 983 C C . HIS A 1 128 ? 12.626 0.400 -6.131 1.00 67.06 128 HIS A C 1
ATOM 985 O O . HIS A 1 128 ? 12.909 0.138 -7.300 1.00 67.06 128 HIS A O 1
ATOM 991 N N . SER A 1 129 ? 13.345 0.035 -5.078 1.00 73.06 129 SER A N 1
ATOM 992 C CA . SER A 1 129 ? 14.410 -0.960 -5.080 1.00 73.06 129 SER A CA 1
ATOM 993 C C . SER A 1 129 ? 13.899 -2.372 -4.776 1.00 73.06 129 SER A C 1
ATOM 995 O O . SER A 1 129 ? 14.546 -3.332 -5.178 1.00 73.06 129 SER A O 1
ATOM 997 N N . LEU A 1 130 ? 12.753 -2.512 -4.096 1.00 86.12 130 LEU A N 1
ATOM 998 C CA . LEU A 1 130 ? 12.202 -3.790 -3.630 1.00 86.12 130 LEU A CA 1
ATOM 999 C C . LEU A 1 130 ? 10.794 -4.053 -4.179 1.00 86.12 130 LEU A C 1
ATOM 1001 O O . LEU A 1 130 ? 9.951 -3.152 -4.225 1.00 86.12 130 LEU A O 1
ATOM 1005 N N . ILE A 1 131 ? 10.524 -5.303 -4.550 1.00 90.62 131 ILE A N 1
ATOM 1006 C CA . ILE A 1 131 ? 9.236 -5.765 -5.085 1.00 90.62 131 ILE A CA 1
ATOM 1007 C C . ILE A 1 131 ? 8.818 -7.095 -4.454 1.00 90.62 131 ILE A C 1
ATOM 1009 O O . ILE A 1 131 ? 9.653 -7.857 -3.969 1.00 90.62 131 ILE A O 1
ATOM 1013 N N . ILE A 1 132 ? 7.519 -7.395 -4.508 1.00 93.44 132 ILE A N 1
ATOM 1014 C CA . ILE A 1 132 ? 7.019 -8.745 -4.232 1.00 93.44 132 ILE A CA 1
ATOM 1015 C C . ILE A 1 132 ? 7.450 -9.646 -5.392 1.00 93.44 132 ILE A C 1
ATOM 1017 O O . ILE A 1 132 ? 7.140 -9.370 -6.556 1.00 93.44 132 ILE A O 1
ATOM 1021 N N . GLU A 1 133 ? 8.156 -10.728 -5.090 1.00 94.94 133 GLU A N 1
ATOM 1022 C CA . GLU A 1 133 ? 8.588 -11.680 -6.100 1.00 94.94 133 GLU A CA 1
ATOM 1023 C C . GLU A 1 133 ? 7.389 -12.467 -6.642 1.00 94.94 133 GLU A C 1
ATOM 1025 O O . GLU A 1 133 ? 6.687 -13.179 -5.925 1.00 94.94 133 GLU A O 1
ATOM 1030 N N . ARG A 1 134 ? 7.185 -12.397 -7.961 1.00 93.62 134 ARG A N 1
ATOM 1031 C CA . ARG A 1 134 ? 6.027 -13.011 -8.620 1.00 93.62 134 ARG A CA 1
ATOM 1032 C C . ARG A 1 134 ? 5.898 -14.517 -8.387 1.00 93.62 134 ARG A C 1
ATOM 1034 O O . ARG A 1 134 ? 4.784 -15.013 -8.265 1.00 93.62 134 ARG A O 1
ATOM 1041 N N . ARG A 1 135 ? 7.022 -15.237 -8.338 1.00 94.06 135 ARG A N 1
ATOM 1042 C CA . ARG A 1 135 ? 7.055 -16.701 -8.169 1.00 94.06 135 ARG A CA 1
ATOM 1043 C C . ARG A 1 135 ? 6.710 -17.158 -6.753 1.00 94.06 135 ARG A C 1
ATOM 1045 O O . ARG A 1 135 ? 6.355 -18.316 -6.587 1.00 94.06 135 ARG A O 1
ATOM 1052 N N . SER A 1 136 ? 6.795 -16.273 -5.762 1.00 93.12 136 SER A N 1
ATOM 1053 C CA . SER A 1 136 ? 6.435 -16.571 -4.373 1.00 93.12 136 SER A CA 1
ATOM 1054 C C . SER A 1 136 ? 5.111 -15.938 -3.959 1.00 93.12 136 SER A C 1
ATOM 1056 O O . SER A 1 136 ? 4.839 -15.829 -2.767 1.00 93.12 136 SER A O 1
ATOM 1058 N N . ILE A 1 137 ? 4.268 -15.512 -4.910 1.00 92.56 137 ILE A N 1
ATOM 1059 C CA . ILE A 1 137 ? 2.962 -14.957 -4.554 1.00 92.56 137 ILE A CA 1
ATOM 1060 C C . ILE A 1 137 ? 2.127 -16.032 -3.825 1.00 92.56 137 ILE A C 1
ATOM 1062 O O . ILE A 1 137 ? 1.879 -17.101 -4.386 1.00 92.56 137 ILE A O 1
ATOM 1066 N N . PRO A 1 138 ? 1.702 -15.785 -2.575 1.00 89.56 138 PRO A N 1
ATOM 1067 C CA . PRO A 1 138 ? 1.002 -16.787 -1.785 1.00 89.56 138 PRO A CA 1
ATOM 1068 C C . PRO A 1 138 ? -0.443 -16.938 -2.259 1.00 89.56 138 PRO A C 1
ATOM 1070 O O . PRO A 1 138 ? -1.051 -15.990 -2.761 1.00 89.56 138 PRO A O 1
ATOM 1073 N N . ASP A 1 139 ? -1.053 -18.095 -1.993 1.00 90.25 139 ASP A N 1
ATOM 1074 C CA . ASP A 1 139 ? -2.442 -18.370 -2.377 1.00 90.25 139 ASP A CA 1
ATOM 1075 C C . ASP A 1 139 ? -3.456 -17.385 -1.795 1.00 90.25 139 ASP A C 1
ATOM 1077 O O . ASP A 1 139 ? -4.523 -17.185 -2.379 1.00 90.25 139 ASP A O 1
ATOM 1081 N N . ALA A 1 140 ? -3.129 -16.739 -0.677 1.00 90.00 140 ALA A N 1
ATOM 1082 C CA . ALA A 1 140 ? -3.962 -15.714 -0.066 1.00 90.00 140 ALA A CA 1
ATOM 1083 C C . ALA A 1 140 ? -4.100 -14.445 -0.927 1.00 90.00 140 ALA A C 1
ATOM 1085 O O . ALA A 1 140 ? -5.098 -13.727 -0.803 1.00 90.00 140 ALA A O 1
ATOM 1086 N N . LEU A 1 141 ? -3.127 -14.169 -1.800 1.00 92.00 141 LEU A N 1
ATOM 1087 C CA . LEU A 1 141 ? -3.056 -12.966 -2.620 1.00 92.00 141 LEU A CA 1
ATOM 1088 C C . LEU A 1 141 ? -3.306 -13.277 -4.097 1.00 92.00 141 LEU A C 1
ATOM 1090 O O . LEU A 1 141 ? -2.922 -14.313 -4.631 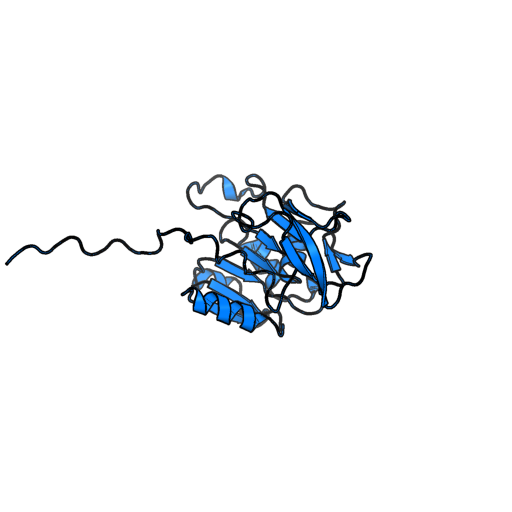1.00 92.00 141 LEU A O 1
ATOM 1094 N N . GLU A 1 142 ? -3.959 -12.348 -4.781 1.00 93.81 142 GLU A N 1
ATOM 1095 C CA . GLU A 1 142 ? -4.051 -12.317 -6.237 1.00 93.81 142 GLU A CA 1
ATOM 1096 C C . GLU A 1 142 ? -3.391 -11.040 -6.766 1.00 93.81 142 GLU A C 1
ATOM 1098 O O . GLU A 1 142 ? -3.531 -9.961 -6.181 1.00 93.81 142 GLU A O 1
ATOM 1103 N N . ILE A 1 143 ? -2.660 -11.167 -7.874 1.00 95.25 143 ILE A N 1
ATOM 1104 C CA . ILE A 1 143 ? -2.050 -10.034 -8.572 1.00 95.25 143 ILE A CA 1
ATOM 1105 C C . ILE A 1 143 ? -3.166 -9.262 -9.278 1.00 95.25 143 ILE A C 1
ATOM 1107 O O . ILE A 1 143 ? -3.941 -9.841 -10.035 1.00 95.25 143 ILE A O 1
ATOM 1111 N N . SER A 1 144 ? -3.243 -7.958 -9.030 1.00 93.88 144 SER A N 1
ATOM 1112 C CA . SER A 1 144 ? -4.266 -7.065 -9.587 1.00 93.88 144 SER A CA 1
ATOM 1113 C C . SER A 1 144 ? -3.704 -6.032 -10.563 1.00 93.88 144 SER A C 1
ATOM 1115 O O . SER A 1 144 ? -4.466 -5.497 -11.368 1.00 93.88 144 SER A O 1
ATOM 1117 N N . ALA A 1 145 ? -2.391 -5.779 -10.527 1.00 94.06 145 ALA A N 1
ATOM 1118 C CA . ALA A 1 145 ? -1.698 -4.914 -11.477 1.00 94.06 145 ALA A CA 1
ATOM 1119 C C . ALA A 1 145 ? -0.244 -5.355 -11.714 1.00 94.06 145 ALA A C 1
ATOM 1121 O O . ALA A 1 145 ? 0.389 -5.923 -10.818 1.00 94.06 145 ALA A O 1
ATOM 1122 N N . TRP A 1 146 ? 0.287 -5.100 -12.913 1.00 94.69 146 TRP A N 1
ATOM 1123 C CA . TRP A 1 146 ? 1.636 -5.498 -13.335 1.00 94.69 146 TRP A CA 1
ATOM 1124 C C . TRP A 1 146 ? 2.235 -4.580 -14.416 1.00 94.69 146 TRP A C 1
ATOM 1126 O O . TRP A 1 146 ? 1.506 -3.868 -15.103 1.00 94.69 146 TRP A O 1
ATOM 1136 N N . THR A 1 147 ? 3.560 -4.594 -14.590 1.00 91.75 147 THR A N 1
ATOM 1137 C CA . THR A 1 147 ? 4.235 -3.958 -15.746 1.00 91.75 147 THR A CA 1
ATOM 1138 C C . THR A 1 147 ? 4.351 -4.922 -16.933 1.00 91.75 147 THR A C 1
ATOM 1140 O O . THR A 1 147 ? 4.107 -6.122 -16.789 1.00 91.75 147 THR A O 1
ATOM 1143 N N . LYS A 1 148 ? 4.778 -4.434 -18.107 1.00 91.19 148 LYS A N 1
ATOM 1144 C CA . LYS A 1 148 ? 5.038 -5.278 -19.293 1.00 91.19 148 LYS A CA 1
ATOM 1145 C C . LYS A 1 148 ? 6.068 -6.383 -19.013 1.00 91.19 148 LYS A C 1
ATOM 1147 O O . LYS A 1 148 ? 5.951 -7.483 -19.539 1.00 91.19 148 LYS A O 1
ATOM 1152 N N . GLU A 1 149 ? 7.040 -6.100 -18.154 1.00 88.69 149 GLU A N 1
ATOM 1153 C CA . GLU A 1 149 ? 8.088 -7.024 -17.706 1.00 88.69 149 GLU A CA 1
ATOM 1154 C C . GLU A 1 149 ? 7.588 -8.042 -16.665 1.00 88.69 149 GLU A C 1
ATOM 1156 O O . GLU A 1 149 ? 8.335 -8.921 -16.243 1.00 88.69 149 GLU A O 1
ATOM 1161 N N . GLY A 1 150 ? 6.326 -7.940 -16.239 1.00 90.44 150 GLY A N 1
ATOM 1162 C CA . GLY A 1 150 ? 5.708 -8.861 -15.290 1.00 90.44 150 GLY A CA 1
ATOM 1163 C C . GLY A 1 150 ? 5.957 -8.523 -13.820 1.00 90.44 150 GLY A C 1
ATOM 1164 O O . GLY A 1 150 ? 5.586 -9.321 -12.954 1.00 90.44 150 GLY A O 1
ATOM 1165 N N . GLU A 1 151 ? 6.526 -7.357 -13.509 1.00 91.06 151 GLU A N 1
ATOM 1166 C CA . GLU A 1 151 ? 6.701 -6.908 -12.126 1.00 91.06 151 GLU A CA 1
ATOM 1167 C C . GLU A 1 151 ? 5.341 -6.651 -11.475 1.00 91.06 151 GLU A C 1
ATOM 1169 O O . GLU A 1 151 ? 4.436 -6.097 -12.101 1.00 91.06 151 GLU A O 1
ATOM 1174 N N . ILE A 1 152 ? 5.177 -7.074 -10.221 1.00 93.19 152 ILE A N 1
ATOM 1175 C CA . ILE A 1 152 ? 3.926 -6.895 -9.484 1.00 93.19 152 ILE A CA 1
ATOM 1176 C C . ILE A 1 152 ? 3.776 -5.422 -9.108 1.00 93.19 152 ILE A C 1
ATOM 1178 O O . ILE A 1 152 ? 4.591 -4.874 -8.370 1.00 93.19 152 ILE A O 1
ATOM 1182 N N . MET A 1 153 ? 2.694 -4.807 -9.585 1.00 92.00 153 MET A N 1
ATOM 1183 C CA . MET A 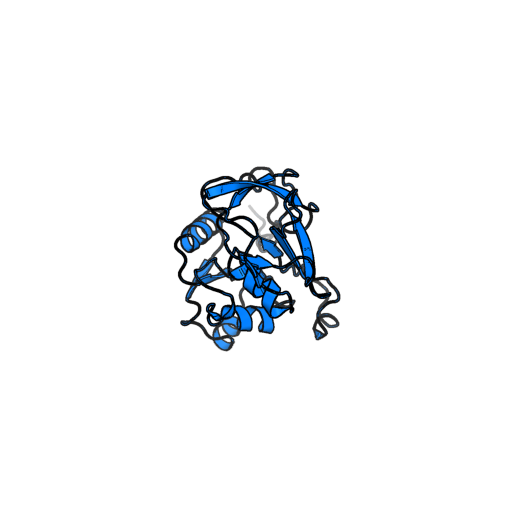1 153 ? 2.356 -3.411 -9.300 1.00 92.00 153 MET A CA 1
ATOM 1184 C C . MET A 1 153 ? 1.143 -3.265 -8.386 1.00 92.00 153 MET A C 1
ATOM 1186 O O . MET A 1 153 ? 0.910 -2.188 -7.839 1.00 92.00 153 MET A O 1
ATOM 1190 N N . GLY A 1 154 ? 0.389 -4.343 -8.185 1.00 93.50 154 GLY A N 1
ATOM 1191 C CA . GLY A 1 154 ? -0.668 -4.390 -7.196 1.00 93.50 154 GLY A CA 1
ATOM 1192 C C . GLY A 1 154 ? -1.076 -5.810 -6.853 1.00 93.50 154 GLY A C 1
ATOM 1193 O O . GLY A 1 154 ? -1.033 -6.707 -7.699 1.00 93.50 154 GLY A O 1
ATOM 1194 N N . VAL A 1 155 ? -1.466 -6.002 -5.596 1.00 93.81 155 VAL A N 1
ATOM 1195 C CA . VAL A 1 155 ? -2.043 -7.256 -5.103 1.00 93.81 155 VAL A CA 1
ATOM 1196 C C . VAL A 1 155 ? -3.309 -6.970 -4.313 1.00 93.81 155 VAL A C 1
ATOM 1198 O O . VAL A 1 155 ? -3.536 -5.852 -3.837 1.00 93.81 155 VAL A O 1
ATOM 1201 N N . ARG A 1 156 ? -4.151 -7.987 -4.161 1.00 92.44 156 ARG A N 1
ATOM 1202 C CA . ARG A 1 156 ? -5.292 -7.951 -3.248 1.00 92.44 156 ARG A CA 1
ATOM 1203 C C . ARG A 1 156 ? -5.535 -9.308 -2.609 1.00 92.44 156 ARG A C 1
ATOM 1205 O O . ARG A 1 156 ? -5.115 -10.332 -3.136 1.00 92.44 156 ARG A O 1
ATOM 1212 N N . LEU A 1 157 ? -6.229 -9.313 -1.475 1.00 90.62 157 LEU A N 1
ATOM 1213 C CA . LEU A 1 157 ? -6.615 -10.559 -0.814 1.00 90.62 157 LEU A CA 1
ATOM 1214 C C . LEU A 1 157 ? -7.736 -11.280 -1.558 1.00 90.62 157 LEU A C 1
ATOM 1216 O O . LEU A 1 157 ? -8.764 -10.676 -1.878 1.00 90.62 157 LEU A O 1
ATOM 1220 N N . LYS A 1 158 ? -7.581 -12.596 -1.728 1.00 86.69 158 LYS A N 1
ATOM 1221 C CA . LYS A 1 158 ? -8.649 -13.457 -2.238 1.00 86.69 158 LYS A CA 1
ATOM 1222 C C . LYS A 1 158 ? -9.771 -13.577 -1.202 1.00 86.69 158 LYS A C 1
ATOM 1224 O O . LYS A 1 158 ? -9.541 -13.691 0.003 1.00 86.69 158 LYS A O 1
ATOM 1229 N N . LYS A 1 159 ? -11.018 -13.640 -1.679 1.00 70.50 159 LYS A N 1
ATOM 1230 C CA . LYS A 1 159 ? -12.224 -13.775 -0.833 1.00 70.50 159 LYS A CA 1
ATOM 1231 C C . LYS A 1 159 ? -12.254 -15.020 0.069 1.00 70.50 159 LYS A C 1
ATOM 1233 O O . LYS A 1 159 ? -13.057 -15.028 0.988 1.00 70.50 159 LYS A O 1
ATOM 1238 N N . LYS A 1 160 ? -11.449 -16.052 -0.215 1.00 56.88 160 LYS A N 1
ATOM 1239 C CA . LYS A 1 160 ? -11.410 -17.329 0.526 1.00 56.88 160 LYS A CA 1
ATOM 1240 C C . LYS A 1 160 ? -10.254 -17.430 1.539 1.00 56.88 160 LYS A C 1
ATOM 1242 O O . LYS A 1 160 ? -10.101 -18.463 2.175 1.00 56.88 160 LYS A O 1
ATOM 1247 N N . ALA A 1 161 ? -9.408 -16.405 1.647 1.00 56.34 161 ALA A N 1
ATOM 1248 C CA . ALA A 1 161 ? -8.087 -16.514 2.269 1.00 56.34 161 ALA A CA 1
ATOM 1249 C C . ALA A 1 161 ? -8.037 -16.370 3.805 1.00 56.34 161 ALA A C 1
ATOM 1251 O O . ALA A 1 161 ? -6.946 -16.386 4.366 1.00 56.34 161 ALA A O 1
ATOM 1252 N N . CYS A 1 162 ? -9.158 -16.193 4.514 1.00 44.88 162 CYS A N 1
ATOM 1253 C CA . CYS A 1 162 ? -9.127 -16.011 5.969 1.00 44.88 162 CYS A CA 1
ATOM 1254 C C . CYS A 1 162 ? -10.221 -16.836 6.681 1.00 44.88 162 CYS A C 1
ATOM 1256 O O . CYS A 1 162 ? -11.401 -16.615 6.417 1.00 44.88 162 CYS A O 1
ATOM 1258 N N . PRO A 1 163 ? -9.875 -17.720 7.641 1.00 39.59 163 PRO A N 1
ATOM 1259 C CA . PRO A 1 163 ? -10.847 -18.496 8.427 1.00 39.59 163 PRO A CA 1
ATOM 1260 C C . PRO A 1 163 ? -11.904 -17.640 9.149 1.00 39.59 163 PRO A C 1
ATOM 1262 O O . PRO A 1 163 ? -13.039 -18.068 9.329 1.00 39.59 163 PRO A O 1
ATOM 1265 N N . ALA A 1 164 ? -11.587 -16.380 9.479 1.00 42.59 164 ALA A N 1
ATOM 1266 C CA . ALA A 1 164 ? -12.534 -15.430 10.076 1.00 42.59 164 ALA A CA 1
ATOM 1267 C C . ALA A 1 164 ? -13.627 -14.919 9.102 1.00 42.59 164 ALA A C 1
ATOM 1269 O O . ALA A 1 164 ? -14.465 -14.101 9.489 1.00 42.59 164 ALA A O 1
ATOM 1270 N N . GLN A 1 165 ? -13.620 -15.350 7.833 1.00 40.41 165 GLN A N 1
ATOM 1271 C CA . GLN A 1 165 ? -14.559 -14.908 6.792 1.00 40.41 165 GLN A CA 1
ATOM 1272 C C . GLN A 1 165 ? -15.918 -15.624 6.819 1.00 40.41 165 GLN A C 1
ATOM 1274 O O . GLN A 1 165 ? -16.838 -15.141 6.162 1.00 40.41 165 GLN A O 1
ATOM 1279 N N . GLN A 1 166 ? -16.095 -16.710 7.580 1.00 36.16 166 GLN A N 1
ATOM 1280 C CA . GLN A 1 166 ? -17.345 -17.487 7.535 1.00 36.16 166 GLN A CA 1
ATOM 1281 C C . GLN A 1 166 ? -18.536 -16.845 8.280 1.00 36.16 166 GLN A C 1
ATOM 1283 O O . GLN A 1 166 ? -19.666 -17.254 8.051 1.00 36.16 166 GLN A O 1
ATOM 1288 N N . ALA A 1 167 ? -18.333 -15.801 9.097 1.00 32.44 167 ALA A N 1
ATOM 1289 C CA . ALA A 1 167 ? -19.393 -15.262 9.967 1.00 32.44 167 ALA A CA 1
ATOM 1290 C C . ALA A 1 167 ? -19.905 -13.842 9.634 1.00 32.44 167 ALA A C 1
ATOM 1292 O O . ALA A 1 167 ? -20.767 -13.330 10.343 1.00 32.44 167 ALA A O 1
ATOM 1293 N N . LEU A 1 168 ? -19.386 -13.144 8.613 1.00 39.41 168 LEU A N 1
ATOM 1294 C CA . LEU A 1 168 ? -19.709 -11.718 8.412 1.00 39.41 168 LEU A CA 1
ATOM 1295 C C . LEU A 1 168 ? -19.909 -11.344 6.933 1.00 39.41 168 LEU A C 1
ATOM 1297 O O . LEU A 1 168 ? -19.078 -10.661 6.325 1.00 39.41 168 LEU A O 1
ATOM 1301 N N . ALA A 1 169 ? -21.038 -11.763 6.362 1.00 30.61 169 ALA A N 1
ATOM 1302 C CA . ALA A 1 169 ? -21.506 -11.325 5.048 1.00 30.61 169 ALA A CA 1
ATOM 1303 C C . ALA A 1 169 ? -22.066 -9.885 5.115 1.00 30.61 169 ALA A C 1
ATOM 1305 O O . ALA A 1 169 ? -22.899 -9.588 5.964 1.00 30.61 169 ALA A O 1
ATOM 1306 N N . GLY A 1 170 ? -21.627 -8.979 4.224 1.00 33.00 170 GLY A N 1
ATOM 1307 C CA . GLY A 1 170 ? -22.389 -7.743 3.950 1.00 33.00 170 GLY A CA 1
ATOM 1308 C C . GLY A 1 170 ? -21.629 -6.438 3.676 1.00 33.00 170 GLY A C 1
ATOM 1309 O O . GLY A 1 170 ? -22.252 -5.478 3.233 1.00 33.00 170 GLY A O 1
ATOM 1310 N N . LYS A 1 171 ? -20.307 -6.341 3.874 1.00 32.41 171 LYS A N 1
ATOM 1311 C CA . LYS A 1 171 ? -19.547 -5.111 3.543 1.00 32.41 171 LYS A CA 1
ATOM 1312 C C . LYS A 1 171 ? -18.351 -5.444 2.654 1.00 32.41 171 LYS A C 1
ATOM 1314 O O . LYS A 1 171 ? -17.619 -6.386 2.938 1.00 32.41 171 LYS A O 1
ATOM 1319 N N . ARG A 1 172 ? -18.182 -4.711 1.545 1.00 41.06 172 ARG A N 1
ATOM 1320 C CA . ARG A 1 172 ? -17.100 -4.906 0.561 1.00 41.06 172 ARG A CA 1
ATOM 1321 C C . ARG A 1 172 ? -15.754 -4.645 1.247 1.00 41.06 172 ARG A C 1
ATOM 1323 O O . ARG A 1 172 ? -15.413 -3.503 1.523 1.00 41.06 172 ARG A O 1
ATOM 1330 N N . ARG A 1 173 ? -15.027 -5.718 1.561 1.00 45.81 173 ARG A N 1
ATOM 1331 C CA . ARG A 1 173 ? -13.737 -5.708 2.263 1.00 45.81 173 ARG A CA 1
ATOM 1332 C C . ARG A 1 173 ? -12.649 -5.973 1.247 1.00 45.81 173 ARG A C 1
ATOM 1334 O O . ARG A 1 173 ? -12.566 -7.077 0.716 1.00 45.81 173 ARG A O 1
ATOM 1341 N N . ILE A 1 174 ? -11.872 -4.949 0.933 1.00 41.34 174 ILE A N 1
ATOM 1342 C CA . ILE A 1 174 ? -10.826 -5.056 -0.069 1.00 41.34 174 ILE A CA 1
ATOM 1343 C C . ILE A 1 174 ? -9.539 -4.546 0.561 1.00 41.34 174 ILE A C 1
ATOM 1345 O O . ILE A 1 174 ? -9.439 -3.367 0.885 1.00 41.34 174 ILE A O 1
ATOM 1349 N N . ASN A 1 175 ? -8.577 -5.448 0.734 1.00 51.69 175 ASN A N 1
ATOM 1350 C CA . ASN A 1 175 ? -7.192 -5.047 0.898 1.00 51.69 175 ASN A CA 1
ATOM 1351 C C . ASN A 1 175 ? -6.625 -4.936 -0.507 1.00 51.69 175 ASN A C 1
ATOM 1353 O O . ASN A 1 175 ? -6.566 -5.953 -1.197 1.00 51.69 175 ASN A O 1
ATOM 1357 N N . VAL A 1 176 ? -6.292 -3.731 -0.951 1.00 50.94 176 VAL A N 1
ATOM 1358 C CA . VAL A 1 176 ? -5.579 -3.531 -2.215 1.00 50.94 176 VAL A CA 1
ATOM 1359 C C . VAL A 1 176 ? -4.299 -2.817 -1.896 1.00 50.94 176 VAL A C 1
ATOM 1361 O O . VAL A 1 176 ? -4.295 -1.918 -1.071 1.00 50.94 176 VAL A O 1
ATOM 1364 N N . SER A 1 177 ? -3.216 -3.191 -2.543 1.00 55.72 177 SER A N 1
ATOM 1365 C CA . SER A 1 177 ? -1.986 -2.431 -2.464 1.00 55.72 177 SER A CA 1
ATOM 1366 C C . SER A 1 177 ? -1.515 -2.075 -3.855 1.00 55.72 177 SER A C 1
ATOM 1368 O O . SER A 1 177 ? -1.711 -2.845 -4.794 1.00 55.72 177 SER A O 1
ATOM 1370 N N . ALA A 1 178 ? -0.932 -0.891 -3.981 1.00 57.41 178 ALA A N 1
ATOM 1371 C CA . ALA A 1 178 ? -0.344 -0.407 -5.216 1.00 57.41 178 ALA A CA 1
ATOM 1372 C C . ALA A 1 178 ? 1.113 -0.075 -4.939 1.00 57.41 178 ALA A C 1
ATOM 1374 O O . ALA A 1 178 ? 1.451 0.466 -3.884 1.00 57.41 178 ALA A O 1
ATOM 1375 N N . CYS A 1 179 ? 1.972 -0.417 -5.891 1.00 51.44 179 CYS A N 1
ATOM 1376 C CA . CYS A 1 179 ? 3.393 -0.250 -5.717 1.00 51.44 179 CYS A CA 1
ATOM 1377 C C . CYS A 1 179 ? 3.714 1.238 -5.456 1.00 51.44 179 CYS A C 1
ATOM 1379 O O . CYS A 1 179 ? 4.404 1.492 -4.490 1.00 51.44 179 CYS A O 1
ATOM 1381 N N . GLN A 1 180 ? 3.254 2.251 -6.200 1.00 47.88 180 GLN A N 1
ATOM 1382 C CA . GLN A 1 180 ? 4.094 3.464 -6.318 1.00 47.88 180 GLN A CA 1
ATOM 1383 C C . GLN A 1 180 ? 3.398 4.832 -6.383 1.00 47.88 180 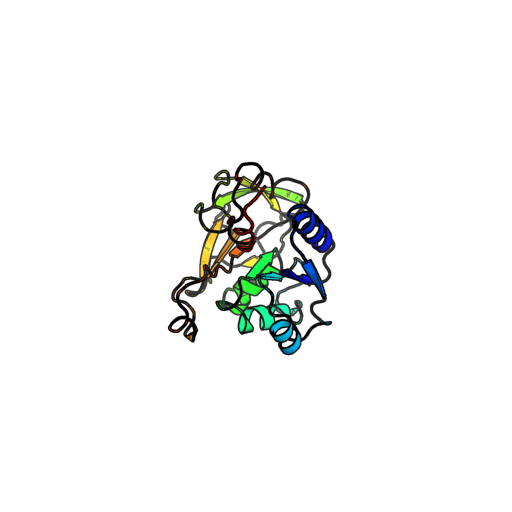GLN A C 1
ATOM 1385 O O . GLN A 1 180 ? 2.227 4.911 -6.737 1.00 47.88 180 GLN A O 1
ATOM 1390 N N . SER A 1 181 ? 4.148 5.893 -6.016 1.00 41.78 181 SER A N 1
ATOM 1391 C CA . SER A 1 181 ? 3.661 7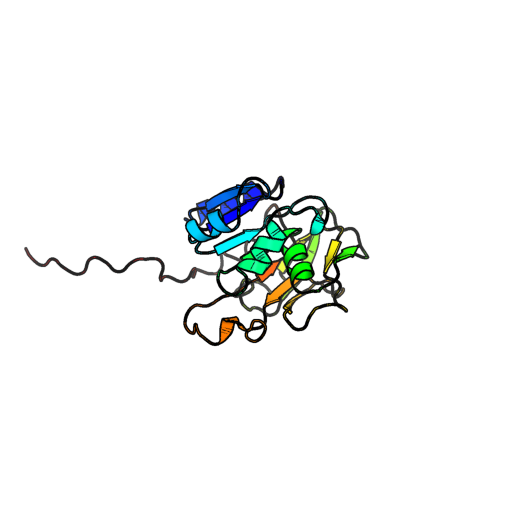.234 -5.634 1.00 41.78 181 SER A CA 1
ATOM 1392 C C . SER A 1 181 ? 4.388 8.435 -6.290 1.00 41.78 181 SER A C 1
ATOM 1394 O O . SER A 1 181 ? 5.572 8.364 -6.604 1.00 41.78 181 SER A O 1
ATOM 1396 N N . SER A 1 182 ? 3.652 9.557 -6.320 1.00 37.06 182 SER A N 1
ATOM 1397 C CA . SER A 1 182 ? 4.017 10.991 -6.358 1.00 37.06 182 SER A CA 1
ATOM 1398 C C . SER A 1 182 ? 4.067 11.787 -7.687 1.00 37.06 182 SER A C 1
ATOM 1400 O O . SER A 1 182 ? 4.649 11.395 -8.696 1.00 37.06 182 SER A O 1
ATOM 1402 N N . LYS A 1 183 ? 3.444 12.975 -7.567 1.00 36.03 183 LYS A N 1
ATOM 1403 C CA . LYS A 1 183 ? 3.360 14.207 -8.379 1.00 36.03 183 LYS A CA 1
ATOM 1404 C C . LYS A 1 183 ? 2.284 14.431 -9.450 1.00 36.03 183 LYS A C 1
ATOM 1406 O O . LYS A 1 183 ? 1.964 15.602 -9.618 1.00 36.03 183 LYS A O 1
ATOM 1411 N N . ARG A 1 184 ? 1.643 13.440 -10.084 1.00 37.69 184 ARG A N 1
ATOM 1412 C CA . ARG A 1 184 ? 0.407 13.692 -10.892 1.00 37.69 184 ARG A CA 1
ATOM 1413 C C . ARG A 1 184 ? -0.285 12.435 -11.423 1.00 37.69 184 ARG A C 1
ATOM 1415 O O . ARG A 1 184 ? -1.504 12.407 -11.523 1.00 37.69 184 ARG A O 1
ATOM 1422 N N . THR A 1 185 ? 0.471 11.389 -11.732 1.00 36.81 185 THR A N 1
ATOM 1423 C CA . THR A 1 185 ? 0.010 10.353 -12.672 1.00 36.81 185 THR A CA 1
ATOM 1424 C C . THR A 1 185 ? -0.843 9.243 -12.052 1.00 36.81 185 THR A C 1
ATOM 1426 O O . THR A 1 185 ? -1.624 8.611 -12.752 1.00 36.81 185 THR A O 1
ATOM 1429 N N . THR A 1 186 ? -0.807 9.044 -10.728 1.00 35.97 186 THR A N 1
ATOM 1430 C CA . THR A 1 186 ? -1.699 8.064 -10.074 1.00 35.97 186 THR A CA 1
ATOM 1431 C C . THR A 1 186 ? -3.157 8.508 -9.968 1.00 35.97 186 THR A C 1
ATOM 1433 O O . THR A 1 186 ? -3.977 7.683 -9.580 1.00 35.97 186 THR A O 1
ATOM 1436 N N . TRP A 1 187 ? -3.510 9.768 -10.264 1.00 44.19 187 TRP A N 1
ATOM 1437 C CA . TRP A 1 187 ? -4.788 10.318 -9.781 1.00 44.19 187 TRP A CA 1
ATOM 1438 C C . TRP A 1 187 ? -5.670 11.060 -10.804 1.00 44.19 187 TRP A C 1
ATOM 1440 O O . TRP A 1 187 ? -6.780 11.445 -10.441 1.00 44.19 187 TRP A O 1
ATOM 1450 N N . ASP A 1 188 ? -5.315 11.112 -12.099 1.00 29.77 188 ASP A N 1
ATOM 1451 C CA . ASP A 1 188 ? -6.338 11.297 -13.167 1.00 29.77 188 ASP A CA 1
ATOM 1452 C C . ASP A 1 188 ? -7.349 10.131 -13.209 1.00 29.77 188 ASP A C 1
ATOM 1454 O O . ASP A 1 188 ? -8.463 10.236 -13.715 1.00 29.77 188 ASP A O 1
ATOM 1458 N N . VAL A 1 189 ? -6.981 9.057 -12.524 1.00 36.75 189 VAL A N 1
ATOM 1459 C CA . VAL A 1 189 ? -7.761 7.905 -12.089 1.00 36.75 189 VAL A CA 1
ATOM 1460 C C . VAL A 1 189 ? -9.104 8.240 -11.412 1.00 36.75 189 VAL A C 1
ATOM 1462 O O . VAL A 1 189 ? -10.029 7.432 -11.474 1.00 36.75 189 VAL A O 1
ATOM 1465 N N . GLN A 1 190 ? -9.257 9.410 -10.779 1.00 34.75 190 GLN A N 1
ATOM 1466 C CA . GLN A 1 190 ? -10.502 9.777 -10.079 1.00 34.75 190 GLN A CA 1
ATOM 1467 C C . GLN A 1 190 ? -11.286 10.937 -10.702 1.00 34.75 190 GLN A C 1
ATOM 1469 O O . GLN A 1 190 ? -12.449 11.120 -10.344 1.00 34.75 190 GLN A O 1
ATOM 1474 N N . ARG A 1 191 ? -10.744 11.682 -11.680 1.00 29.16 191 ARG A N 1
ATOM 1475 C CA . ARG A 1 191 ? -11.536 12.733 -12.356 1.00 29.16 191 ARG A CA 1
ATOM 1476 C C . ARG A 1 191 ? -12.656 12.171 -13.228 1.00 29.16 191 ARG A C 1
ATOM 1478 O O . ARG A 1 191 ? -13.671 12.835 -13.405 1.00 29.16 191 ARG A O 1
ATOM 1485 N N . THR A 1 192 ? -12.518 10.948 -13.732 1.00 30.22 192 THR A N 1
ATOM 1486 C CA . THR A 1 192 ? -13.509 10.313 -14.616 1.00 30.22 192 THR A CA 1
ATOM 1487 C C . THR A 1 192 ? -14.579 9.500 -13.886 1.00 30.22 192 THR A C 1
ATOM 1489 O O . THR A 1 192 ? -15.466 8.950 -14.535 1.00 30.22 192 THR A O 1
ATOM 1492 N N . THR A 1 193 ? -14.571 9.431 -12.549 1.00 30.55 193 THR A N 1
ATOM 1493 C CA . THR A 1 193 ? -15.605 8.699 -11.805 1.00 30.55 193 THR A CA 1
ATOM 1494 C C . THR A 1 193 ? -16.171 9.520 -10.650 1.00 30.55 193 THR A C 1
ATOM 1496 O O . THR A 1 193 ? -15.752 9.431 -9.499 1.00 30.55 193 THR A O 1
ATOM 1499 N N . HIS A 1 194 ? -17.242 10.260 -10.945 1.00 30.34 194 HIS A N 1
ATOM 1500 C CA . HIS A 1 194 ? -18.292 10.519 -9.961 1.00 30.34 194 HIS A CA 1
ATOM 1501 C C . HIS A 1 194 ? -18.835 9.168 -9.454 1.00 30.34 194 HIS A C 1
ATOM 1503 O O . HIS A 1 194 ? -19.769 8.617 -10.028 1.00 30.34 194 HIS A O 1
ATOM 1509 N N . SER A 1 195 ? -18.191 8.559 -8.454 1.00 28.84 195 SER A N 1
ATOM 1510 C CA . SER A 1 195 ? -18.776 7.558 -7.543 1.00 28.84 195 SER A CA 1
ATOM 1511 C C . SER A 1 195 ? -17.738 6.988 -6.563 1.00 28.84 195 SER A C 1
ATOM 1513 O O . SER A 1 195 ? -17.426 5.793 -6.550 1.00 28.84 195 SER A O 1
ATOM 1515 N N . LEU A 1 196 ? -17.309 7.817 -5.607 1.00 29.08 196 LEU A N 1
ATOM 1516 C CA . LEU A 1 196 ? -17.267 7.314 -4.230 1.00 29.08 196 LEU A CA 1
ATOM 1517 C C . LEU A 1 196 ? -18.686 6.802 -3.905 1.00 29.08 196 LEU A C 1
ATOM 1519 O O . LEU A 1 196 ? -19.656 7.453 -4.298 1.00 29.08 196 LEU A O 1
ATOM 1523 N N . PRO A 1 197 ? -18.869 5.626 -3.277 1.00 28.70 197 PRO A N 1
ATOM 1524 C CA . PRO A 1 197 ? -20.207 5.115 -3.006 1.00 28.70 197 PRO A CA 1
ATOM 1525 C C . PRO A 1 197 ? -20.995 6.152 -2.198 1.00 28.70 197 PRO A C 1
ATOM 1527 O O . PRO A 1 197 ? -20.642 6.451 -1.060 1.00 28.70 197 PRO A O 1
ATOM 1530 N N . ALA A 1 198 ? -22.075 6.658 -2.794 1.00 28.53 198 ALA A N 1
ATOM 1531 C CA . ALA A 1 198 ? -22.967 7.703 -2.288 1.00 28.53 198 ALA A CA 1
ATOM 1532 C C . ALA A 1 198 ? -23.722 7.356 -0.981 1.00 28.53 198 ALA A C 1
ATOM 1534 O O . ALA A 1 198 ? -24.713 7.990 -0.651 1.00 28.53 198 ALA A O 1
ATOM 1535 N N . ASN A 1 199 ? -23.265 6.371 -0.205 1.00 29.92 199 ASN A N 1
ATOM 1536 C CA . ASN A 1 199 ? -23.920 5.897 1.020 1.00 29.92 199 ASN A CA 1
ATOM 1537 C C . ASN A 1 199 ? -23.134 6.225 2.303 1.00 29.92 199 ASN A C 1
ATOM 1539 O O . ASN A 1 199 ? -23.282 5.541 3.313 1.00 29.92 199 ASN A O 1
ATOM 1543 N N . LEU A 1 200 ? -22.315 7.281 2.272 1.00 30.38 200 LEU A N 1
ATOM 1544 C CA . LEU A 1 200 ? -21.849 7.981 3.478 1.00 30.38 200 LEU A CA 1
ATOM 1545 C C . LEU A 1 200 ? -22.674 9.244 3.787 1.00 30.38 200 LEU A C 1
ATOM 1547 O O . LEU A 1 200 ? -22.477 9.844 4.838 1.00 30.38 200 LEU A O 1
ATOM 1551 N N . ALA A 1 201 ? -23.639 9.606 2.934 1.00 27.12 201 ALA A N 1
ATOM 1552 C CA . ALA A 1 201 ? -24.688 10.550 3.296 1.00 27.12 201 ALA A CA 1
ATOM 1553 C C . ALA A 1 201 ? -25.715 9.811 4.163 1.00 27.12 201 ALA A C 1
ATOM 1555 O O . ALA A 1 201 ? -26.466 8.955 3.687 1.00 27.12 201 ALA A O 1
ATOM 1556 N N . GLY A 1 202 ? -25.682 10.085 5.466 1.00 26.45 202 GLY A N 1
ATOM 1557 C CA . GLY A 1 202 ? -26.693 9.618 6.400 1.00 26.45 202 GLY A CA 1
ATOM 1558 C C . GLY A 1 202 ? -28.088 10.010 5.919 1.00 26.45 202 GLY A C 1
ATOM 1559 O O . GLY A 1 202 ? -28.314 11.117 5.437 1.00 26.45 202 GLY A O 1
ATOM 1560 N N . ARG A 1 203 ? -29.026 9.073 6.056 1.00 32.50 203 ARG A N 1
ATOM 1561 C CA . ARG A 1 203 ? -30.450 9.385 6.071 1.00 32.50 203 ARG A CA 1
ATOM 1562 C C . ARG A 1 203 ? -30.699 10.277 7.283 1.00 32.50 203 ARG A C 1
ATOM 1564 O O . ARG A 1 203 ? -30.622 9.765 8.392 1.00 32.50 203 ARG A O 1
ATOM 1571 N N . ASP A 1 204 ? -31.030 11.541 7.069 1.00 31.44 204 ASP A N 1
ATOM 1572 C CA . ASP A 1 204 ? -32.030 12.211 7.893 1.00 31.44 204 ASP A CA 1
ATOM 1573 C C . ASP A 1 204 ? -32.619 13.437 7.185 1.00 31.44 204 ASP A C 1
ATOM 1575 O O . ASP A 1 204 ? -31.990 14.003 6.295 1.00 31.44 204 ASP A O 1
ATOM 1579 N N . ALA A 1 205 ? -33.828 13.813 7.603 1.00 30.28 205 ALA A N 1
ATOM 1580 C CA . ALA A 1 205 ? -34.690 14.895 7.108 1.00 30.28 205 ALA A CA 1
ATOM 1581 C C . ALA A 1 205 ? -35.654 14.545 5.952 1.00 30.28 205 ALA A C 1
ATOM 1583 O O . ALA A 1 205 ? -35.688 15.168 4.892 1.00 30.28 205 ALA A O 1
ATOM 1584 N N . ARG A 1 206 ? -36.567 13.601 6.225 1.00 30.44 206 ARG A N 1
ATOM 1585 C CA . ARG A 1 206 ? -37.965 13.699 5.759 1.00 30.44 206 ARG A CA 1
ATOM 1586 C C . ARG A 1 206 ? -38.901 13.787 6.969 1.00 30.44 206 ARG A C 1
ATOM 1588 O O . ARG A 1 206 ? -39.251 12.759 7.538 1.00 30.44 206 ARG A O 1
ATOM 1595 N N . ARG A 1 207 ? -39.267 15.022 7.334 1.00 30.33 207 ARG A N 1
ATOM 1596 C CA . ARG A 1 207 ? -40.428 15.513 8.122 1.00 30.33 207 ARG A CA 1
ATOM 1597 C C . ARG A 1 207 ? -39.999 16.898 8.627 1.00 30.33 207 ARG A C 1
ATOM 1599 O O . ARG A 1 207 ? -39.083 16.973 9.426 1.00 30.33 207 ARG A O 1
ATOM 1606 N N . THR A 1 208 ? -40.517 17.995 8.090 1.00 31.80 208 THR A N 1
ATOM 1607 C CA . THR A 1 208 ? -41.816 18.546 8.493 1.00 31.80 208 THR A CA 1
ATOM 1608 C C . THR A 1 208 ? -42.541 19.252 7.341 1.00 31.80 208 THR A C 1
ATOM 1610 O O . THR A 1 208 ? -41.958 19.905 6.487 1.00 31.80 208 THR A O 1
ATOM 1613 N N . THR A 1 209 ? -43.853 19.057 7.337 1.00 36.25 209 THR A N 1
ATOM 1614 C CA . THR A 1 209 ? -44.891 19.679 6.509 1.00 36.25 209 THR A CA 1
ATOM 1615 C C . THR A 1 209 ? -45.353 21.031 7.078 1.00 36.25 209 THR A C 1
ATOM 1617 O O . THR A 1 209 ? -45.369 21.150 8.303 1.00 36.25 209 THR A O 1
ATOM 1620 N N . ARG A 1 210 ? -45.920 21.895 6.207 1.00 33.31 210 ARG A N 1
ATOM 1621 C CA . ARG A 1 210 ? -46.742 23.116 6.468 1.00 33.31 210 ARG A CA 1
ATOM 1622 C C . ARG A 1 210 ? -45.919 24.356 6.876 1.00 33.31 210 ARG A C 1
ATOM 1624 O O . ARG A 1 210 ? -45.015 24.225 7.688 1.00 33.31 210 ARG A O 1
ATOM 1631 N N . ASN A 1 211 ? -46.124 25.563 6.338 1.00 36.78 211 ASN A N 1
ATOM 1632 C CA . ASN A 1 211 ? -47.308 26.218 5.753 1.00 36.78 211 ASN A CA 1
ATOM 1633 C C . ASN A 1 211 ? -47.083 26.716 4.325 1.00 36.78 211 ASN A C 1
ATOM 1635 O O . ASN A 1 211 ? -45.937 27.115 4.026 1.00 36.78 211 ASN A O 1
#

Secondary structure (DSSP, 8-state):
-EEEEE-S-TTHHHHHHHHHHTT--EEEEETTS--HHHHHHH--SEEEE---SS-GGGSTTHHHHHHHHTTTS-EEEETHHHHHHHHHTTPPEEE-SS--SSEEEEEEE-S-GGGTT--SSEEEEE--SEEE-GGG--TTEEEEEEETT--EEEEEE-TTS-GGGGG--SS----EEE----SSTTSGGGTT---S-S--S----------

Foldseek 3Di:
DEEEADQPDPCSVVVVVVCVVVVDDYDYDYLAGDDPVRVVVVVHQEYEYEAYDDALVSRRCLLVNCVVPAPPHAYEYEANSQRSNCVSLFFDKDFDPDAFCQDKFFKAFPCDDLNPPHDGGFIAHDGDRIAGDPVGRHPQKDQGMAGPVGTGFKIWGDQVNDPVNPPDPDDDHIHMYGNDDDDDGVPVSPVRDPDPPPPVPDDDDDDDDDD

Radius of gyration: 17.86 Å; chains: 1; bounding box: 64×45×40 Å

InterPro domains:
  IPR006221 Anthranilate synthase/para-aminobenzoate synthase like domain [TIGR00566] (1-162)
  IPR006221 Anthranilate synthase/para-aminobenzoate synthase like domain [cd01743] (2-156)
  IPR017926 Glutamine amidotransferase [PF00117] (3-161)
  IPR029062 Class I glutamine amidotransferase-like [G3DSA:3.40.50.880] (1-167)
  IPR029062 Class I glutamine amidotransferase-like [SSF52317] (1-164)
  IPR050472 Anthranilate Synthase/Amidotransferase [PTHR43418] (2-163)

Organism: NCBI:txid1974543